Protein AF-A0A9E2AA80-F1 (afdb_monomer)

Solvent-accessible surface area (backbone atoms only — not comparable to full-atom values): 14484 Å² total; per-residue (Å²): 84,79,58,99,85,46,75,46,87,74,77,63,54,55,61,22,53,49,11,59,67,45,51,31,55,68,40,47,50,49,51,52,52,52,47,53,51,42,46,75,70,70,48,53,72,65,58,50,44,48,52,45,51,70,43,44,31,42,58,87,75,29,68,31,44,63,21,72,47,72,88,53,71,31,37,39,34,34,24,53,48,59,48,45,71,47,43,44,52,48,43,61,32,56,71,68,53,88,66,83,50,53,34,35,32,38,43,50,41,55,44,78,54,54,69,67,52,43,36,46,38,24,53,60,45,53,87,66,46,67,33,40,34,19,17,28,42,94,66,31,68,87,50,57,84,46,50,60,10,51,47,30,48,52,32,25,46,76,68,68,46,57,72,92,35,51,45,76,35,37,50,55,67,60,37,51,49,52,53,61,73,67,59,48,71,37,17,40,36,40,35,42,38,79,57,37,70,61,53,49,51,54,62,78,52,58,59,77,86,53,81,79,75,74,78,79,89,70,86,71,84,76,78,87,72,83,80,80,80,79,83,78,75,56,97,59,55,45,82,48,75,56,101,90,46,77,46,80,46,66,74,78,92,128

Mean predicted aligned error: 10.54 Å

Secondary structure (DSSP, 8-state):
-EETTEE-----GGGSGGGTTTT-HHHHHHHHHHHHHHHHTT--HHHHHHHHHH----TTTSTTSSEEE-SSSSEEEEE---SHHHHHHHHHHHTTS--SS-EEEEE---TTS-HHHHHHHHHHHHTT-SEEEE---SS-TT--SSHHHHHHHHHHHHTT--GGGEEE--SHHHHHHHHHHH--TT-EEEEE-SSHHHHHHHHHHTTTTS--PPP---------PPS----PPPTTEEEEEETTEEEEEE----

Radius of gyration: 23.85 Å; Cα contacts (8 Å, |Δi|>4): 395; chains: 1; bounding box: 79×57×61 Å

Nearest PDB structures (foldseek):
  7waf-assembly1_B  TM=9.437E-01  e=7.485E-17  Trichodesmium erythraeum IMS101
  7lgn-assembly1_B  TM=6.976E-01  e=5.297E-18  Tatumella morbirosei
  7lgj-assembly1_A  TM=8.960E-01  e=7.321E-14  Synechocystis sp. PCC 6714
  7lg5-assembly1_A  TM=8.814E-01  e=7.321E-14  Synechocystis sp. PCC 6714
  7txv-assembly1_A  TM=7.694E-01  e=5.414E-13  Synechocystis sp. PCC 6714

pLDDT: mean 89.36, std 16.91, range [36.47, 98.94]

Sequence (254 aa):
IYDKETHTPLLWTHLIPATVEGRAMHNVQNAMFAAALAYNMNIGLEDIRQGLRTFDSTFFQAPGRMNIYDEHPFRVILDYAHNPAAVSAMCGLVDRFEIDGQRIVVLSAPGDRRDEDIREIAALAAGHFDYFICRCDDNRRGRGHDEVAVLLKNTLLENGISANSIEVIPDEQEATTRALEMAQVGDLILILGDNTTRAWKQIIYFNSGSRIDPPGNKTASVADLPGNLDFEIADDLEIISDERGVRIAREEGD

Structure (mmCIF, N/CA/C/O backbone):
data_AF-A0A9E2AA80-F1
#
_entry.id   AF-A0A9E2AA80-F1
#
loop_
_atom_site.group_PDB
_atom_site.id
_atom_site.type_symbol
_atom_site.label_atom_id
_atom_site.label_alt_id
_atom_site.label_comp_id
_atom_site.label_asym_id
_atom_site.label_entity_id
_atom_site.label_seq_id
_atom_site.pdbx_PDB_ins_code
_atom_site.Cartn_x
_atom_site.Cartn_y
_atom_site.Cartn_z
_atom_site.occupancy
_atom_site.B_iso_or_equiv
_atom_site.auth_seq_id
_atom_site.auth_comp_id
_atom_site.auth_asym_id
_atom_site.auth_atom_id
_atom_site.pdbx_PDB_model_num
ATOM 1 N N . ILE A 1 1 ? 13.020 -5.377 -24.454 1.00 88.44 1 ILE A N 1
ATOM 2 C CA . ILE A 1 1 ? 13.318 -4.135 -25.202 1.00 88.44 1 ILE A CA 1
ATOM 3 C C . ILE A 1 1 ? 12.967 -4.377 -26.651 1.00 88.44 1 ILE A C 1
ATOM 5 O O . ILE A 1 1 ? 13.399 -5.385 -27.200 1.00 88.44 1 ILE A O 1
ATOM 9 N N . TYR A 1 2 ? 12.126 -3.516 -27.212 1.00 88.25 2 TYR A N 1
ATOM 10 C CA . TYR A 1 2 ? 11.766 -3.552 -28.622 1.00 88.25 2 TYR A CA 1
ATOM 11 C C . TYR A 1 2 ? 12.504 -2.416 -29.326 1.00 88.25 2 TYR A C 1
ATOM 13 O O . TYR A 1 2 ? 12.255 -1.253 -29.018 1.00 88.25 2 TYR A O 1
ATOM 21 N N . ASP A 1 3 ? 13.420 -2.757 -30.227 1.00 86.56 3 ASP A N 1
ATOM 22 C CA . ASP A 1 3 ? 14.128 -1.801 -31.078 1.00 86.56 3 ASP A CA 1
ATOM 23 C C . ASP A 1 3 ? 13.918 -2.191 -32.540 1.00 86.56 3 ASP A C 1
ATOM 25 O O . ASP A 1 3 ? 14.567 -3.100 -33.069 1.00 86.56 3 ASP A O 1
ATOM 29 N N . LYS A 1 4 ? 12.951 -1.506 -33.162 1.00 87.00 4 LYS A N 1
ATOM 30 C CA . LYS A 1 4 ? 12.473 -1.695 -34.540 1.00 87.00 4 LYS A CA 1
ATOM 31 C C . LYS A 1 4 ? 11.977 -3.105 -34.838 1.00 87.00 4 LYS A C 1
ATOM 33 O O . LYS A 1 4 ? 10.777 -3.308 -34.890 1.00 87.00 4 LYS A O 1
ATOM 38 N N . GLU A 1 5 ? 12.877 -4.053 -35.050 1.00 88.56 5 GLU A N 1
ATOM 39 C CA . GLU A 1 5 ? 12.576 -5.455 -35.376 1.00 88.56 5 GLU A CA 1
ATOM 40 C C . GLU A 1 5 ? 13.173 -6.422 -34.349 1.00 88.56 5 GLU A C 1
ATOM 42 O O . GLU A 1 5 ? 12.846 -7.608 -34.331 1.00 88.56 5 GLU A O 1
ATOM 47 N N . THR A 1 6 ? 14.031 -5.923 -33.457 1.00 88.75 6 THR A N 1
ATOM 48 C CA . THR A 1 6 ? 14.671 -6.744 -32.437 1.00 88.75 6 THR A CA 1
ATOM 49 C C . THR A 1 6 ? 13.832 -6.722 -31.172 1.00 88.75 6 THR A C 1
ATOM 51 O O . THR A 1 6 ? 13.618 -5.670 -30.566 1.00 88.75 6 THR A O 1
ATOM 54 N N . HIS A 1 7 ? 13.389 -7.901 -30.741 1.00 91.62 7 HIS A N 1
ATOM 55 C CA . HIS A 1 7 ? 12.822 -8.093 -29.416 1.00 91.62 7 HIS A CA 1
ATOM 56 C C . HIS A 1 7 ? 13.848 -8.784 -28.522 1.00 91.62 7 HIS A C 1
ATOM 58 O O . HIS A 1 7 ? 14.098 -9.979 -28.653 1.00 91.62 7 HIS A O 1
ATOM 64 N N . THR A 1 8 ? 14.426 -8.024 -27.596 1.00 91.94 8 THR A N 1
ATOM 65 C CA . THR A 1 8 ? 15.401 -8.537 -26.632 1.00 91.94 8 THR A CA 1
ATOM 66 C C . THR A 1 8 ? 14.734 -8.716 -25.273 1.00 91.94 8 THR A C 1
ATOM 68 O O . THR A 1 8 ? 14.423 -7.709 -24.619 1.00 91.94 8 THR A O 1
ATOM 71 N N . PRO A 1 9 ? 14.516 -9.956 -24.803 1.00 93.38 9 PRO A N 1
ATOM 72 C CA . PRO A 1 9 ? 14.103 -10.207 -23.431 1.00 93.38 9 PRO A CA 1
ATOM 73 C C . PRO A 1 9 ? 15.142 -9.640 -22.462 1.00 93.38 9 PRO A C 1
ATOM 75 O O . PRO A 1 9 ? 16.347 -9.885 -22.592 1.00 93.38 9 PRO A O 1
ATOM 78 N N . LEU A 1 10 ? 14.675 -8.845 -21.501 1.00 94.50 10 LEU A N 1
ATOM 79 C CA . LEU A 1 10 ? 15.558 -8.239 -20.512 1.00 94.50 10 LEU A CA 1
ATOM 80 C C . LEU A 1 10 ? 15.688 -9.154 -19.297 1.00 94.50 10 LEU A C 1
ATOM 82 O O . LEU A 1 10 ? 16.769 -9.677 -19.044 1.00 94.50 10 LEU A O 1
ATOM 86 N N . LEU A 1 11 ? 14.579 -9.377 -18.593 1.00 95.19 11 LEU A N 1
ATOM 87 C CA . LEU A 1 11 ? 14.502 -10.193 -17.389 1.00 95.19 11 LEU A CA 1
ATOM 88 C C . LEU A 1 11 ? 13.040 -10.595 -17.134 1.00 95.19 11 LEU A C 1
ATOM 90 O O . LEU A 1 11 ? 12.126 -9.881 -17.550 1.00 95.19 11 LEU A O 1
ATOM 94 N N . TRP A 1 12 ? 12.815 -11.717 -16.451 1.00 96.69 12 TRP A N 1
ATOM 95 C CA . TRP A 1 12 ? 11.494 -12.062 -15.924 1.00 96.69 12 TRP A CA 1
ATOM 96 C C . TRP A 1 12 ? 11.134 -11.153 -14.747 1.00 96.69 12 TRP A C 1
ATOM 98 O O . TRP A 1 12 ? 11.992 -10.857 -13.920 1.00 96.69 12 TRP A O 1
ATOM 108 N N . THR A 1 13 ? 9.871 -10.741 -14.634 1.00 96.06 13 THR A N 1
ATOM 109 C CA . THR A 1 13 ? 9.432 -9.824 -13.567 1.00 96.06 13 THR A CA 1
ATOM 110 C C . THR A 1 13 ? 9.707 -10.382 -12.177 1.00 96.06 13 THR A C 1
ATOM 112 O O . THR A 1 13 ? 10.240 -9.663 -11.348 1.00 96.06 13 THR A O 1
ATOM 115 N N . HIS A 1 14 ? 9.484 -11.677 -11.946 1.00 95.56 14 HIS A N 1
ATOM 116 C CA . HIS A 1 14 ? 9.756 -12.315 -10.654 1.00 95.56 14 HIS A CA 1
ATOM 117 C C . HIS A 1 14 ? 11.239 -12.325 -10.236 1.00 95.56 14 HIS A C 1
ATOM 119 O O . HIS A 1 14 ? 11.534 -12.633 -9.089 1.00 95.56 14 HIS A O 1
ATOM 125 N N . LEU A 1 15 ? 12.170 -11.993 -11.138 1.00 96.56 15 LEU A N 1
ATOM 126 C CA . LEU A 1 15 ? 13.596 -11.835 -10.826 1.00 96.56 15 LEU A CA 1
ATOM 127 C C . LEU A 1 15 ? 13.976 -10.381 -10.496 1.00 96.56 15 LEU A C 1
ATOM 129 O O . LEU A 1 15 ? 15.154 -10.100 -10.290 1.00 96.56 15 LEU A O 1
ATOM 133 N N . ILE A 1 16 ? 13.010 -9.458 -10.493 1.00 97.19 16 ILE A N 1
ATOM 134 C CA . ILE A 1 16 ? 13.175 -8.067 -10.062 1.00 97.19 16 ILE A CA 1
ATOM 135 C C . ILE A 1 16 ? 12.641 -7.982 -8.625 1.00 97.19 16 ILE A C 1
ATOM 137 O O . ILE A 1 16 ? 11.413 -8.011 -8.462 1.00 97.19 16 ILE A O 1
ATOM 141 N N . PRO A 1 17 ? 13.504 -7.870 -7.593 1.00 96.12 17 PRO A N 1
ATOM 142 C CA . PRO A 1 17 ? 13.080 -7.898 -6.189 1.00 96.12 17 PRO A CA 1
ATOM 143 C C . PRO A 1 17 ? 11.987 -6.872 -5.874 1.00 96.12 17 PRO A C 1
ATOM 145 O O . PRO A 1 17 ? 10.931 -7.226 -5.349 1.00 96.12 17 PRO A O 1
ATOM 148 N N . ALA A 1 18 ? 12.153 -5.636 -6.358 1.00 95.69 18 ALA A N 1
ATOM 149 C CA . ALA A 1 18 ? 11.181 -4.556 -6.191 1.00 95.69 18 ALA A CA 1
ATOM 150 C C . ALA A 1 18 ? 9.790 -4.823 -6.806 1.00 95.69 18 ALA A C 1
ATOM 152 O O . ALA A 1 18 ? 8.885 -4.014 -6.638 1.00 95.69 18 ALA A O 1
ATOM 153 N N . THR A 1 19 ? 9.572 -5.918 -7.540 1.00 96.25 19 THR A N 1
ATOM 154 C CA . THR A 1 19 ? 8.240 -6.268 -8.071 1.00 96.25 19 THR A CA 1
ATOM 155 C C . THR A 1 19 ? 7.489 -7.292 -7.227 1.00 96.25 19 THR A C 1
ATOM 157 O O . THR A 1 19 ? 6.351 -7.609 -7.569 1.00 96.25 19 THR A O 1
ATOM 160 N N . VAL A 1 20 ? 8.093 -7.814 -6.152 1.00 95.00 20 VAL A N 1
ATOM 161 C CA . VAL A 1 20 ? 7.499 -8.837 -5.275 1.00 95.00 20 VAL A CA 1
ATOM 162 C C . VAL A 1 20 ? 7.012 -10.038 -6.086 1.00 95.00 20 VAL A C 1
ATOM 164 O O . VAL A 1 20 ? 5.814 -10.246 -6.261 1.00 95.00 20 VAL A O 1
ATOM 167 N N . GLU A 1 21 ? 7.944 -10.785 -6.681 1.00 93.81 21 GLU A N 1
ATOM 168 C CA . GLU A 1 21 ? 7.629 -11.932 -7.554 1.00 93.81 21 GLU A CA 1
ATOM 169 C C . GLU A 1 21 ? 6.753 -11.559 -8.773 1.00 93.81 21 GLU A C 1
ATOM 171 O O . GLU A 1 21 ? 6.053 -12.392 -9.346 1.00 93.81 21 GLU A O 1
ATOM 176 N N . GLY A 1 22 ? 6.771 -10.289 -9.192 1.00 94.69 22 GLY A N 1
ATOM 177 C CA . GLY A 1 22 ? 5.910 -9.766 -10.254 1.00 94.69 22 GLY A CA 1
ATOM 178 C C . GLY A 1 22 ? 4.481 -9.415 -9.817 1.00 94.69 22 GLY A C 1
ATOM 179 O O . GLY A 1 22 ? 3.661 -9.068 -10.671 1.00 94.69 22 GLY A O 1
ATOM 180 N N . ARG A 1 23 ? 4.155 -9.473 -8.518 1.00 95.00 23 ARG A N 1
ATOM 181 C CA . ARG A 1 23 ? 2.836 -9.088 -7.991 1.00 95.00 23 ARG A CA 1
ATOM 182 C C . ARG A 1 23 ? 2.620 -7.572 -8.066 1.00 95.00 23 ARG A C 1
ATOM 184 O O . ARG A 1 23 ? 1.538 -7.136 -8.455 1.00 95.00 23 ARG A O 1
ATOM 191 N N . ALA A 1 24 ? 3.644 -6.768 -7.783 1.00 95.44 24 ALA A N 1
ATOM 192 C CA . ALA A 1 24 ? 3.578 -5.307 -7.804 1.00 95.44 24 ALA A CA 1
ATOM 193 C C . ALA A 1 24 ? 3.657 -4.748 -9.235 1.00 95.44 24 ALA A C 1
ATOM 195 O O . ALA A 1 24 ? 4.711 -4.327 -9.716 1.00 95.44 24 ALA A O 1
ATOM 196 N N . MET A 1 25 ? 2.518 -4.721 -9.934 1.00 95.25 25 MET A N 1
ATOM 197 C CA . MET A 1 25 ? 2.446 -4.276 -11.335 1.00 95.25 25 MET A CA 1
ATOM 198 C C . MET A 1 25 ? 2.908 -2.835 -11.555 1.00 95.25 25 MET A C 1
ATOM 200 O O . MET A 1 25 ? 3.490 -2.540 -12.597 1.00 95.25 25 MET A O 1
ATOM 204 N N . HIS A 1 26 ? 2.689 -1.944 -10.588 1.00 94.19 26 HIS A N 1
ATOM 205 C CA . HIS A 1 26 ? 3.197 -0.575 -10.663 1.00 94.19 26 HIS A CA 1
ATOM 206 C C . HIS A 1 26 ? 4.736 -0.557 -10.682 1.00 94.19 26 HIS A C 1
ATOM 208 O O . HIS A 1 26 ? 5.331 0.186 -11.457 1.00 94.19 26 HIS A O 1
ATOM 214 N N . ASN A 1 27 ? 5.398 -1.449 -9.937 1.00 95.81 27 ASN A N 1
ATOM 215 C CA . ASN A 1 27 ? 6.852 -1.585 -9.989 1.00 95.81 27 ASN A CA 1
ATOM 216 C C . ASN A 1 27 ? 7.344 -2.332 -11.229 1.00 95.81 27 ASN A C 1
ATOM 218 O O . ASN A 1 27 ? 8.424 -2.018 -11.722 1.00 95.81 27 ASN A O 1
ATOM 222 N N . VAL A 1 28 ? 6.546 -3.236 -11.808 1.00 96.44 28 VAL A N 1
ATOM 223 C CA . VAL A 1 28 ? 6.831 -3.780 -13.149 1.00 96.44 28 VAL A CA 1
ATOM 224 C C . VAL A 1 28 ? 6.856 -2.649 -14.180 1.00 96.44 28 VAL A C 1
ATOM 226 O O . VAL A 1 28 ? 7.796 -2.558 -14.967 1.00 96.44 28 VAL A O 1
ATOM 229 N N . GLN A 1 29 ? 5.870 -1.749 -14.149 1.00 95.94 29 GLN A N 1
ATOM 230 C CA . GLN A 1 29 ? 5.836 -0.579 -15.028 1.00 95.94 29 GLN A CA 1
ATOM 231 C C . GLN A 1 29 ? 7.030 0.350 -14.768 1.00 95.94 29 GLN A C 1
ATOM 233 O O . GLN A 1 29 ? 7.720 0.716 -15.718 1.00 95.94 29 GLN A O 1
ATOM 238 N N . ASN A 1 30 ? 7.343 0.664 -13.506 1.00 95.69 30 ASN A N 1
ATOM 239 C CA . ASN A 1 30 ? 8.511 1.480 -13.148 1.00 95.69 30 ASN A CA 1
ATOM 240 C C . ASN A 1 30 ? 9.823 0.866 -13.660 1.00 95.69 30 ASN A C 1
ATOM 242 O O . ASN A 1 30 ? 10.644 1.570 -14.244 1.00 95.69 30 ASN A O 1
ATOM 246 N N . ALA A 1 31 ? 9.999 -0.450 -13.513 1.00 96.81 31 ALA A N 1
ATOM 247 C CA . ALA A 1 31 ? 11.154 -1.172 -14.036 1.00 96.81 31 ALA A CA 1
ATOM 248 C C . ALA A 1 31 ? 11.227 -1.108 -15.570 1.00 96.81 31 ALA A C 1
ATOM 250 O O . ALA A 1 31 ? 12.306 -0.904 -16.128 1.00 96.81 31 ALA A O 1
ATOM 251 N N . MET A 1 32 ? 10.088 -1.229 -16.264 1.00 96.38 32 MET A N 1
ATOM 252 C CA . MET A 1 32 ? 10.021 -1.067 -17.720 1.00 96.38 32 MET A CA 1
ATOM 253 C C . MET A 1 32 ? 10.415 0.350 -18.154 1.00 96.38 32 MET A C 1
ATOM 255 O O . MET A 1 32 ? 11.193 0.495 -19.100 1.00 96.38 32 MET A O 1
ATOM 259 N N . PHE A 1 33 ? 9.930 1.384 -17.459 1.00 96.88 33 PHE A N 1
ATOM 260 C CA . PHE A 1 33 ? 10.298 2.776 -17.729 1.00 96.88 33 PHE A CA 1
ATOM 261 C C . PHE A 1 33 ? 11.788 3.032 -17.478 1.00 96.88 33 PHE A C 1
ATOM 263 O O . PHE A 1 33 ? 12.464 3.585 -18.346 1.00 96.88 33 PHE A O 1
ATOM 270 N N . ALA A 1 34 ? 12.321 2.579 -16.340 1.00 97.06 34 ALA A N 1
ATOM 271 C CA . ALA A 1 34 ? 13.736 2.718 -16.001 1.00 97.06 34 ALA A CA 1
ATOM 272 C C . ALA A 1 34 ? 14.638 2.013 -17.025 1.00 97.06 34 ALA A C 1
ATOM 274 O O . ALA A 1 34 ? 15.614 2.596 -17.497 1.00 97.06 34 ALA A O 1
ATOM 275 N N . ALA A 1 35 ? 14.278 0.793 -17.435 1.00 97.56 35 ALA A N 1
ATOM 276 C CA . ALA A 1 35 ? 15.010 0.048 -18.452 1.00 97.56 35 ALA A CA 1
ATOM 277 C C . ALA A 1 35 ? 14.990 0.746 -19.819 1.00 97.56 35 ALA A C 1
ATOM 279 O O . ALA A 1 35 ? 16.020 0.814 -20.486 1.00 97.56 35 ALA A O 1
ATOM 280 N N . ALA A 1 36 ? 13.837 1.278 -20.239 1.00 96.00 36 ALA A N 1
ATOM 281 C CA . ALA A 1 36 ? 13.712 1.996 -21.505 1.00 96.00 36 ALA A CA 1
ATOM 282 C C . ALA A 1 36 ? 14.536 3.295 -21.517 1.00 96.00 36 ALA A C 1
ATOM 284 O O . ALA A 1 36 ? 15.185 3.599 -22.522 1.00 96.00 36 ALA A O 1
ATOM 285 N N . LEU A 1 37 ? 14.539 4.032 -20.401 1.00 97.56 37 LEU A N 1
ATOM 286 C CA . LEU A 1 37 ? 15.336 5.245 -20.234 1.00 97.56 37 LEU A CA 1
ATOM 287 C C . LEU A 1 37 ? 16.836 4.929 -20.261 1.00 97.56 37 LEU A C 1
ATOM 289 O O . LEU A 1 37 ? 17.563 5.510 -21.062 1.00 97.56 37 LEU A O 1
ATOM 293 N N . ALA A 1 38 ? 17.288 3.969 -19.448 1.00 97.81 38 ALA A N 1
ATOM 294 C CA . ALA A 1 38 ? 18.690 3.558 -19.394 1.00 97.81 38 ALA A CA 1
ATOM 295 C C . ALA A 1 38 ? 19.191 3.059 -20.759 1.00 97.81 38 ALA A C 1
ATOM 297 O O . ALA A 1 38 ? 20.281 3.423 -21.197 1.00 97.81 38 ALA A O 1
ATOM 298 N N . TYR A 1 39 ? 18.364 2.295 -21.475 1.00 96.44 39 TYR A N 1
ATOM 299 C CA . TYR A 1 39 ? 18.680 1.848 -22.827 1.00 96.44 39 TYR A CA 1
ATOM 300 C C . TYR A 1 39 ? 18.843 3.022 -23.807 1.00 96.44 39 TYR A C 1
ATOM 302 O O . TYR A 1 39 ? 19.817 3.057 -24.554 1.00 96.44 39 TYR A O 1
ATOM 310 N N . ASN A 1 40 ? 17.957 4.028 -23.761 1.00 95.88 40 ASN A N 1
ATOM 311 C CA . ASN A 1 40 ? 18.100 5.253 -24.567 1.00 95.88 40 ASN A CA 1
ATOM 312 C C . ASN A 1 40 ? 19.345 6.075 -24.199 1.00 95.88 40 ASN A C 1
ATOM 314 O O . ASN A 1 40 ? 19.884 6.796 -25.033 1.00 95.88 40 ASN A O 1
ATOM 318 N N . MET A 1 41 ? 19.821 5.950 -22.961 1.00 97.69 41 MET A N 1
ATOM 319 C CA . MET A 1 41 ? 21.067 6.557 -22.492 1.00 97.69 41 MET A CA 1
ATOM 320 C C . MET A 1 41 ? 22.316 5.738 -22.868 1.00 97.69 41 MET A C 1
ATOM 322 O O . MET A 1 41 ? 23.409 6.055 -22.407 1.00 97.69 41 MET A O 1
ATOM 326 N N . ASN A 1 42 ? 22.177 4.721 -23.727 1.00 97.00 42 ASN A N 1
ATOM 327 C CA . ASN A 1 42 ? 23.241 3.813 -24.165 1.00 97.00 42 ASN A CA 1
ATOM 328 C C . ASN A 1 42 ? 23.882 2.996 -23.027 1.00 97.00 42 ASN A C 1
ATOM 330 O O . ASN A 1 42 ? 25.041 2.595 -23.132 1.00 97.00 42 ASN A O 1
ATOM 334 N N . ILE A 1 43 ? 23.141 2.726 -21.948 1.00 98.12 43 ILE A N 1
ATOM 335 C CA . ILE A 1 43 ? 23.587 1.797 -20.903 1.00 98.12 43 ILE A CA 1
ATOM 336 C C . ILE A 1 43 ? 23.502 0.359 -21.432 1.00 98.12 43 ILE A C 1
ATOM 338 O O . ILE A 1 43 ? 22.523 -0.026 -22.080 1.00 98.12 43 ILE A O 1
ATOM 342 N N . GLY A 1 44 ? 24.535 -0.444 -21.160 1.00 96.88 44 GLY A N 1
ATOM 343 C CA . GLY A 1 44 ? 24.617 -1.830 -21.608 1.00 96.88 44 GLY A CA 1
ATOM 344 C C . GLY A 1 44 ? 23.487 -2.691 -21.040 1.00 96.88 44 GLY A C 1
ATOM 345 O O . GLY A 1 44 ? 23.082 -2.537 -19.891 1.00 96.88 44 GLY A O 1
ATOM 346 N N . LEU A 1 45 ? 22.983 -3.645 -21.832 1.00 96.12 45 LEU A N 1
ATOM 347 C CA . LEU A 1 45 ? 21.874 -4.511 -21.406 1.00 96.12 45 LEU A CA 1
ATOM 348 C C . LEU A 1 45 ? 22.175 -5.277 -20.115 1.00 96.12 45 LEU A C 1
ATOM 350 O O . LEU A 1 45 ? 21.259 -5.495 -19.326 1.00 96.12 45 LEU A O 1
ATOM 354 N N . GLU A 1 46 ? 23.426 -5.690 -19.902 1.00 97.25 46 GLU A N 1
ATOM 355 C CA . GLU A 1 46 ? 23.793 -6.411 -18.683 1.00 97.25 46 GLU A CA 1
ATOM 356 C C . GLU A 1 46 ? 23.815 -5.499 -17.457 1.00 97.25 46 GLU A C 1
ATOM 358 O O . GLU A 1 46 ? 23.320 -5.904 -16.411 1.00 97.25 46 GLU A O 1
ATOM 363 N N . ASP A 1 47 ? 24.249 -4.245 -17.598 1.00 98.19 47 ASP A N 1
ATOM 364 C CA . ASP A 1 47 ? 24.183 -3.259 -16.515 1.00 98.19 47 ASP A CA 1
ATOM 365 C C . ASP A 1 47 ? 22.728 -2.939 -16.151 1.00 98.19 47 ASP A C 1
ATOM 367 O O . ASP A 1 47 ? 22.383 -2.855 -14.973 1.00 98.19 47 ASP A O 1
ATOM 371 N N . ILE A 1 48 ? 21.838 -2.840 -17.150 1.00 98.25 48 ILE A N 1
ATOM 372 C CA . ILE A 1 48 ? 20.396 -2.670 -16.915 1.00 98.25 48 ILE A CA 1
ATOM 373 C C . ILE A 1 48 ? 19.833 -3.886 -16.169 1.00 98.25 48 ILE A C 1
ATOM 375 O O . ILE A 1 48 ? 19.109 -3.723 -15.186 1.00 98.25 48 ILE A O 1
ATOM 379 N N . ARG A 1 49 ? 20.157 -5.113 -16.605 1.00 97.94 49 ARG A N 1
ATOM 380 C CA . ARG A 1 49 ? 19.728 -6.336 -15.902 1.00 97.94 49 ARG A CA 1
ATOM 381 C C . ARG A 1 49 ? 20.240 -6.361 -14.473 1.00 97.94 49 ARG A C 1
ATOM 383 O O . ARG A 1 49 ? 19.476 -6.707 -13.578 1.00 97.94 49 ARG A O 1
ATOM 390 N N . GLN A 1 50 ? 21.505 -6.009 -14.269 1.00 97.69 50 GLN A N 1
ATOM 391 C CA . GLN A 1 50 ? 22.116 -6.001 -12.953 1.00 97.69 50 GLN A CA 1
ATOM 392 C C . GLN A 1 50 ? 21.423 -4.990 -12.043 1.00 97.69 50 GLN A C 1
ATOM 394 O O . GLN A 1 50 ? 20.983 -5.376 -10.966 1.00 97.69 50 GLN A O 1
ATOM 399 N N . GLY A 1 51 ? 21.217 -3.753 -12.507 1.00 97.12 51 GLY A N 1
ATOM 400 C CA . GLY A 1 51 ? 20.488 -2.733 -11.752 1.00 97.12 51 GLY A CA 1
ATOM 401 C C . GLY A 1 51 ? 19.085 -3.189 -11.343 1.00 97.12 51 GLY A C 1
ATOM 402 O O . GLY A 1 51 ? 18.698 -3.021 -10.190 1.00 97.12 51 GLY A O 1
ATOM 403 N N . LEU A 1 52 ? 18.350 -3.844 -12.249 1.00 97.56 52 LEU A N 1
ATOM 404 C CA . LEU A 1 52 ? 17.027 -4.402 -11.947 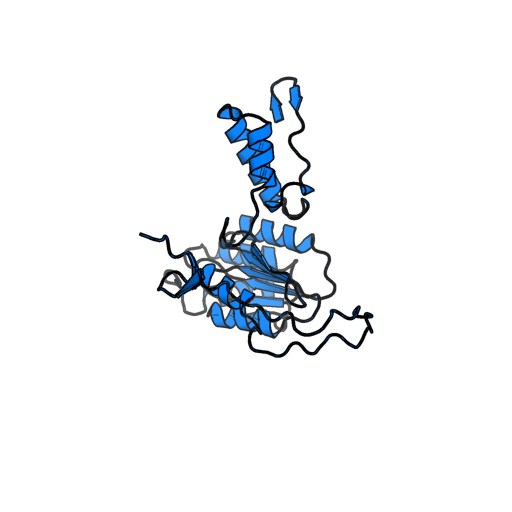1.00 97.56 52 LEU A CA 1
ATOM 405 C C . LEU A 1 52 ? 17.065 -5.578 -10.958 1.00 97.56 52 LEU A C 1
ATOM 407 O O . LEU A 1 52 ? 16.141 -5.724 -10.166 1.00 97.56 52 LEU A O 1
ATOM 411 N N . ARG A 1 53 ? 18.103 -6.422 -10.995 1.00 96.75 53 ARG A N 1
ATOM 412 C CA . ARG A 1 53 ? 18.254 -7.564 -10.073 1.00 96.75 53 ARG A CA 1
ATOM 413 C C . ARG A 1 53 ? 18.689 -7.146 -8.673 1.00 96.75 53 ARG A C 1
ATOM 415 O O . ARG A 1 53 ? 18.417 -7.875 -7.728 1.00 96.75 53 ARG A O 1
ATOM 422 N N . THR A 1 54 ? 19.399 -6.028 -8.542 1.00 95.31 54 THR A N 1
ATOM 423 C CA . THR A 1 54 ? 19.943 -5.568 -7.253 1.00 95.31 54 THR A CA 1
ATOM 424 C C . THR A 1 54 ? 19.098 -4.497 -6.580 1.00 95.31 54 THR A C 1
ATOM 426 O O . THR A 1 54 ? 19.280 -4.249 -5.389 1.00 95.31 54 THR A O 1
ATOM 429 N N . PHE A 1 55 ? 18.211 -3.837 -7.328 1.00 95.31 55 PHE A N 1
ATOM 430 C CA . PHE A 1 55 ? 17.288 -2.870 -6.756 1.00 95.31 55 PHE A CA 1
ATOM 431 C C . PHE A 1 55 ? 16.154 -3.589 -6.027 1.00 95.31 55 PHE A C 1
ATOM 433 O O . PHE A 1 55 ? 15.369 -4.331 -6.625 1.00 95.31 55 PHE A O 1
ATOM 440 N N . ASP A 1 56 ? 16.072 -3.330 -4.730 1.00 92.06 56 ASP A N 1
ATOM 441 C CA . ASP A 1 56 ? 15.065 -3.896 -3.849 1.00 92.06 56 ASP A CA 1
ATOM 442 C C . ASP A 1 56 ? 14.358 -2.780 -3.079 1.00 92.06 56 ASP A C 1
ATOM 444 O O . ASP A 1 56 ? 14.970 -1.785 -2.688 1.00 92.06 56 ASP A O 1
ATOM 448 N N . SER A 1 57 ? 13.070 -2.967 -2.810 1.00 91.94 57 SER A N 1
ATOM 449 C CA . SER A 1 57 ? 12.228 -2.049 -2.039 1.00 91.94 57 SER A CA 1
ATOM 450 C C . SER A 1 57 ? 12.485 -2.170 -0.532 1.00 91.94 57 SER A C 1
ATOM 452 O O . SER A 1 57 ? 11.567 -2.091 0.283 1.00 91.94 57 SER A O 1
ATOM 454 N N . THR A 1 58 ? 13.747 -2.342 -0.131 1.00 93.19 58 THR A N 1
ATOM 455 C CA . THR A 1 58 ? 14.150 -2.251 1.277 1.00 93.19 58 THR A CA 1
ATOM 456 C C . THR A 1 58 ? 13.947 -0.829 1.786 1.00 93.19 58 THR A C 1
ATOM 458 O O . THR A 1 58 ? 14.057 0.140 1.028 1.00 93.19 58 THR A O 1
ATOM 461 N N . PHE A 1 59 ? 13.746 -0.681 3.096 1.00 93.50 59 PHE A N 1
ATOM 462 C CA . PHE A 1 59 ? 13.647 0.648 3.697 1.00 93.50 59 PHE A CA 1
ATOM 463 C C . PHE A 1 59 ? 14.917 1.489 3.478 1.00 93.50 59 PHE A C 1
ATOM 465 O O . PHE A 1 59 ? 14.832 2.705 3.379 1.00 93.50 59 PHE A O 1
ATOM 472 N N . PHE A 1 60 ? 16.093 0.863 3.356 1.00 92.00 60 PHE A N 1
ATOM 473 C CA . PHE A 1 60 ? 17.349 1.575 3.102 1.00 92.00 60 PHE A CA 1
ATOM 474 C C . PHE A 1 60 ? 17.442 2.132 1.673 1.00 92.00 60 PHE A C 1
ATOM 476 O O . PHE A 1 60 ? 17.906 3.253 1.484 1.00 92.00 60 PHE A O 1
ATOM 483 N N . GLN A 1 61 ? 17.002 1.367 0.669 1.00 93.19 61 GLN A N 1
ATOM 484 C CA . GLN A 1 61 ? 17.072 1.792 -0.734 1.00 93.19 61 GLN A CA 1
ATOM 485 C C . GLN A 1 61 ? 15.911 2.713 -1.131 1.00 93.19 61 GLN A C 1
ATOM 487 O O . GLN A 1 61 ? 16.113 3.661 -1.889 1.00 93.19 61 GLN A O 1
ATOM 492 N N . ALA A 1 62 ? 14.700 2.446 -0.632 1.00 94.94 62 ALA A N 1
ATOM 493 C CA . ALA A 1 62 ? 13.498 3.192 -0.991 1.00 94.94 62 ALA A CA 1
ATOM 494 C C . ALA A 1 62 ? 12.553 3.366 0.222 1.00 94.94 62 ALA A C 1
ATOM 496 O O . ALA A 1 62 ? 11.520 2.696 0.301 1.00 94.94 62 ALA A O 1
ATOM 497 N N . PRO A 1 63 ? 12.883 4.262 1.175 1.00 95.56 63 PRO A N 1
ATOM 498 C CA . PRO A 1 63 ? 12.071 4.493 2.370 1.00 95.56 63 PRO A CA 1
ATOM 499 C C . PRO A 1 63 ? 10.626 4.895 2.037 1.00 95.56 63 PRO A C 1
ATOM 501 O O . PRO A 1 63 ? 10.386 5.847 1.291 1.00 95.56 63 PRO A O 1
ATOM 504 N N . GLY A 1 64 ? 9.658 4.187 2.616 1.00 93.94 64 GLY A N 1
ATOM 505 C CA . GLY A 1 64 ? 8.224 4.373 2.394 1.00 93.94 64 GLY A CA 1
ATOM 506 C C . GLY A 1 64 ? 7.723 3.970 1.009 1.00 93.94 64 GLY A C 1
ATOM 507 O O . GLY A 1 64 ? 6.691 4.481 0.582 1.00 93.94 64 GLY A O 1
ATOM 508 N N . ARG A 1 65 ? 8.452 3.130 0.266 1.00 95.38 65 ARG A N 1
ATOM 509 C CA . ARG A 1 65 ? 8.057 2.676 -1.077 1.00 95.38 65 ARG A CA 1
ATOM 510 C C . ARG A 1 65 ? 7.932 1.163 -1.101 1.00 95.38 65 ARG A C 1
ATOM 512 O O . ARG A 1 65 ? 8.889 0.466 -1.436 1.00 95.38 65 ARG A O 1
ATOM 519 N N . MET A 1 66 ? 6.738 0.687 -0.762 1.00 93.50 66 MET A N 1
ATOM 520 C CA . MET A 1 66 ? 6.379 -0.725 -0.700 1.00 93.50 66 MET A CA 1
ATOM 521 C C . MET A 1 66 ? 7.384 -1.520 0.148 1.00 93.50 66 MET A C 1
ATOM 523 O O . MET A 1 66 ? 7.871 -2.576 -0.255 1.00 93.50 66 MET A O 1
ATOM 527 N N . ASN A 1 67 ? 7.739 -0.984 1.317 1.00 96.88 67 ASN A N 1
ATOM 528 C CA . ASN A 1 67 ? 8.628 -1.690 2.229 1.00 96.88 67 ASN A CA 1
ATOM 529 C C . ASN A 1 67 ? 7.826 -2.782 2.932 1.00 96.88 67 ASN A C 1
ATOM 531 O O . ASN A 1 67 ? 6.863 -2.483 3.637 1.00 96.88 67 ASN A O 1
ATOM 535 N N . ILE A 1 68 ? 8.217 -4.036 2.723 1.00 96.69 68 ILE A N 1
ATOM 536 C CA . ILE A 1 68 ? 7.562 -5.204 3.312 1.00 96.69 68 ILE A CA 1
ATOM 537 C C . ILE A 1 68 ? 8.367 -5.652 4.527 1.00 96.69 68 ILE A C 1
ATOM 539 O O . ILE A 1 68 ? 9.591 -5.769 4.463 1.00 96.69 68 ILE A O 1
ATOM 543 N N . TYR A 1 69 ? 7.669 -5.903 5.625 1.00 96.94 69 TYR A N 1
ATOM 544 C CA . TYR A 1 69 ? 8.206 -6.517 6.826 1.00 96.94 69 TYR A CA 1
ATOM 545 C C . TYR A 1 69 ? 7.403 -7.780 7.133 1.00 96.94 69 TYR A C 1
ATOM 547 O O . TYR A 1 69 ? 6.185 -7.710 7.295 1.00 96.94 69 TYR A O 1
ATOM 555 N N . ASP A 1 70 ? 8.085 -8.923 7.176 1.00 94.50 70 ASP A N 1
ATOM 556 C CA . ASP A 1 70 ? 7.465 -10.258 7.238 1.00 94.50 70 ASP A CA 1
ATOM 557 C C . ASP A 1 70 ? 8.056 -11.125 8.366 1.00 94.50 70 ASP A C 1
ATOM 559 O O . ASP A 1 70 ? 7.996 -12.347 8.318 1.00 94.50 70 ASP A O 1
ATOM 563 N N . GLU A 1 71 ? 8.665 -10.487 9.373 1.00 95.56 71 GLU A N 1
ATOM 564 C CA . GLU A 1 71 ? 9.262 -11.161 10.541 1.00 95.56 71 GLU A CA 1
ATOM 565 C C . GLU A 1 71 ? 8.275 -11.292 11.719 1.00 95.56 71 GLU A C 1
ATOM 567 O O . GLU A 1 71 ? 8.567 -11.948 12.720 1.00 95.56 71 GLU A O 1
ATOM 572 N N . HIS A 1 72 ? 7.100 -10.662 11.619 1.00 96.12 72 HIS A N 1
ATOM 573 C CA . HIS A 1 72 ? 5.997 -10.867 12.561 1.00 96.12 72 HIS A CA 1
ATOM 574 C C . HIS A 1 72 ? 5.193 -12.116 12.165 1.00 96.12 72 HIS A C 1
ATOM 576 O O . HIS A 1 72 ? 5.289 -12.586 11.033 1.00 96.12 72 HIS A O 1
ATOM 582 N N . PRO A 1 73 ? 4.312 -12.638 13.039 1.00 95.69 73 PRO A N 1
ATOM 583 C CA . PRO A 1 73 ? 3.343 -13.670 12.650 1.00 95.69 73 PRO A CA 1
ATOM 584 C C . PRO A 1 73 ? 2.322 -13.222 11.582 1.00 95.69 73 PRO A C 1
ATOM 586 O O . PRO A 1 73 ? 1.495 -14.022 11.149 1.00 95.69 73 PRO A O 1
ATOM 589 N N . PHE A 1 74 ? 2.356 -11.950 11.189 1.00 97.62 74 PHE A N 1
ATOM 590 C CA . PHE A 1 74 ? 1.572 -11.310 10.138 1.00 97.62 74 PHE A CA 1
ATOM 591 C C . PHE A 1 74 ? 2.486 -10.442 9.274 1.00 97.62 74 PHE A C 1
ATOM 593 O O . PHE A 1 74 ? 3.580 -10.060 9.690 1.00 97.62 74 PHE A O 1
ATOM 600 N N . ARG A 1 75 ? 2.016 -10.066 8.088 1.00 97.81 75 ARG A N 1
ATOM 601 C CA . ARG A 1 75 ? 2.784 -9.228 7.164 1.00 97.81 75 ARG A CA 1
ATOM 602 C C . ARG A 1 75 ? 2.427 -7.758 7.319 1.00 97.81 75 ARG A C 1
ATOM 604 O O . ARG A 1 75 ? 1.253 -7.413 7.434 1.00 97.81 75 ARG A O 1
ATOM 611 N N . VAL A 1 76 ? 3.418 -6.874 7.218 1.00 98.44 76 VAL A N 1
ATOM 612 C CA . VAL A 1 76 ? 3.207 -5.420 7.175 1.00 98.44 76 VAL A CA 1
ATOM 613 C C . VAL A 1 76 ? 3.811 -4.829 5.907 1.00 98.44 76 VAL A C 1
ATOM 615 O O . VAL A 1 76 ? 4.962 -5.095 5.570 1.00 98.44 76 VAL A O 1
ATOM 618 N N . ILE A 1 77 ? 3.044 -3.995 5.210 1.00 98.31 77 ILE A N 1
ATOM 619 C CA . ILE A 1 77 ? 3.487 -3.202 4.063 1.00 98.31 77 ILE A CA 1
ATOM 620 C C . ILE A 1 77 ? 3.407 -1.727 4.449 1.00 98.31 77 ILE A C 1
ATOM 622 O O . ILE A 1 77 ? 2.334 -1.236 4.789 1.00 98.31 77 ILE A O 1
ATOM 626 N N . LEU A 1 78 ? 4.525 -1.009 4.357 1.00 98.62 78 LEU A N 1
ATOM 627 C CA . LEU A 1 78 ? 4.590 0.442 4.520 1.00 98.62 78 LEU A CA 1
ATOM 628 C C . LEU A 1 78 ? 4.745 1.121 3.155 1.00 98.62 78 LEU A C 1
ATOM 630 O O . LEU A 1 78 ? 5.698 0.837 2.422 1.00 98.62 78 LEU A O 1
ATOM 634 N N . ASP A 1 79 ? 3.853 2.059 2.840 1.00 98.12 79 ASP A N 1
ATOM 635 C CA . ASP A 1 79 ? 3.932 2.866 1.620 1.00 98.12 79 ASP A CA 1
ATOM 636 C C . ASP A 1 79 ? 3.501 4.329 1.845 1.00 98.12 79 ASP A C 1
ATOM 638 O O . ASP A 1 79 ? 2.745 4.637 2.762 1.00 98.12 79 ASP A O 1
ATOM 642 N N . TYR A 1 80 ? 3.990 5.239 1.001 1.00 96.69 80 TYR A N 1
ATOM 643 C CA . TYR A 1 80 ? 3.673 6.674 0.999 1.00 96.69 80 TYR A CA 1
ATOM 644 C C . TYR A 1 80 ? 2.511 7.041 0.045 1.00 96.69 80 TYR A C 1
ATOM 646 O O . TYR A 1 80 ? 2.324 8.208 -0.320 1.00 96.69 80 TYR A O 1
ATOM 654 N N . ALA A 1 81 ? 1.759 6.065 -0.466 1.00 96.38 81 ALA A N 1
ATOM 655 C CA . ALA A 1 81 ? 0.629 6.309 -1.354 1.00 96.38 81 ALA A CA 1
ATOM 656 C C . ALA A 1 81 ? -0.359 7.306 -0.726 1.00 96.38 81 ALA A C 1
ATOM 658 O O . ALA A 1 81 ? -0.898 7.090 0.353 1.00 96.38 81 ALA A O 1
ATOM 659 N N . HIS A 1 82 ? -0.587 8.416 -1.429 1.00 93.88 82 HIS A N 1
ATOM 660 C CA . HIS A 1 82 ? -1.321 9.576 -0.905 1.00 93.88 82 HIS A CA 1
ATOM 661 C C . HIS A 1 82 ? -2.238 10.225 -1.960 1.00 93.88 82 HIS A C 1
ATOM 663 O O . HIS A 1 82 ? -2.696 11.360 -1.810 1.00 93.88 82 HIS A O 1
ATOM 669 N N . ASN A 1 83 ? -2.444 9.542 -3.087 1.00 96.19 83 ASN A N 1
ATOM 670 C CA . ASN A 1 83 ? -3.338 9.956 -4.164 1.00 96.19 83 ASN A CA 1
ATOM 671 C C . ASN A 1 83 ? -4.129 8.740 -4.685 1.00 96.19 83 ASN A C 1
ATOM 673 O O . ASN A 1 83 ? -3.663 7.612 -4.493 1.00 96.19 83 ASN A O 1
ATOM 677 N N . PRO A 1 84 ? -5.278 8.948 -5.359 1.00 97.25 84 PRO A N 1
ATOM 678 C CA . PRO A 1 84 ? -6.136 7.854 -5.818 1.00 97.25 84 PRO A CA 1
ATOM 679 C C . PRO A 1 84 ? -5.408 6.782 -6.641 1.00 97.25 84 PRO A C 1
ATOM 681 O O . PRO A 1 84 ? -5.523 5.593 -6.353 1.00 97.25 84 PRO A O 1
ATOM 684 N N . ALA A 1 85 ? -4.578 7.181 -7.610 1.00 96.94 85 ALA A N 1
ATOM 685 C CA . ALA A 1 85 ? -3.848 6.238 -8.458 1.00 96.94 85 ALA A CA 1
ATOM 686 C C . ALA A 1 85 ? -2.860 5.367 -7.659 1.00 96.94 85 ALA A C 1
ATOM 688 O O . ALA A 1 85 ? -2.764 4.162 -7.894 1.00 96.94 85 ALA A O 1
ATOM 689 N N . ALA A 1 86 ? -2.148 5.957 -6.695 1.00 96.69 86 ALA A N 1
ATOM 690 C CA . ALA A 1 86 ? -1.222 5.232 -5.832 1.00 96.69 86 ALA A CA 1
ATOM 691 C C . ALA A 1 86 ? -1.962 4.266 -4.894 1.00 96.69 86 ALA A C 1
ATOM 693 O O . ALA A 1 86 ? -1.558 3.114 -4.763 1.00 96.69 86 ALA A O 1
ATOM 694 N N . VAL A 1 87 ? -3.078 4.698 -4.297 1.00 98.12 87 VAL A N 1
ATOM 695 C CA . VAL A 1 87 ? -3.898 3.839 -3.426 1.00 98.12 87 VAL A CA 1
ATOM 696 C C . VAL A 1 87 ? -4.499 2.679 -4.218 1.00 98.12 87 VAL A C 1
ATOM 698 O O . VAL A 1 87 ? -4.417 1.539 -3.771 1.00 98.12 87 VAL A O 1
ATOM 701 N N . SER A 1 88 ? -5.005 2.929 -5.429 1.00 98.00 88 SER A N 1
ATOM 702 C CA . SER A 1 88 ? -5.487 1.878 -6.334 1.00 98.00 88 SER A CA 1
ATOM 703 C C . SER A 1 88 ? -4.393 0.854 -6.662 1.00 98.00 88 SER A C 1
ATOM 705 O O . SER A 1 88 ? -4.632 -0.353 -6.608 1.00 98.00 88 SER A O 1
ATOM 707 N N . ALA A 1 89 ? -3.167 1.312 -6.936 1.00 97.69 89 ALA A N 1
ATOM 708 C CA . ALA A 1 89 ? -2.035 0.427 -7.195 1.00 97.69 89 ALA A CA 1
ATOM 709 C C . ALA A 1 89 ? -1.662 -0.440 -5.979 1.00 97.69 89 ALA A C 1
ATOM 711 O O . ALA A 1 89 ? -1.289 -1.602 -6.162 1.00 97.69 89 ALA A O 1
ATOM 712 N N . MET A 1 90 ? -1.777 0.102 -4.762 1.00 98.06 90 MET A N 1
ATOM 713 C CA . MET A 1 90 ? -1.557 -0.651 -3.524 1.00 98.06 90 MET A CA 1
ATOM 714 C C . MET A 1 90 ? -2.685 -1.645 -3.245 1.00 98.06 90 MET A C 1
ATOM 716 O O . MET A 1 90 ? -2.393 -2.781 -2.886 1.00 98.06 90 MET A O 1
ATOM 720 N N . CYS A 1 91 ? -3.945 -1.279 -3.492 1.00 98.00 91 CYS A N 1
ATOM 721 C CA . CYS A 1 91 ? -5.083 -2.200 -3.399 1.00 98.00 91 CYS A CA 1
ATOM 722 C C . CYS A 1 91 ? -4.904 -3.399 -4.344 1.00 98.00 91 CYS A C 1
ATOM 724 O O . CYS A 1 91 ? -4.964 -4.550 -3.919 1.00 98.00 91 CYS A O 1
ATOM 726 N N . GLY A 1 92 ? -4.542 -3.141 -5.605 1.00 97.12 92 GLY A N 1
ATOM 727 C CA . GLY A 1 92 ? -4.277 -4.204 -6.577 1.00 97.12 92 GLY A CA 1
ATOM 728 C C . GLY A 1 92 ? -3.060 -5.080 -6.245 1.00 97.12 92 GLY A C 1
ATOM 729 O O . GLY A 1 92 ? -2.983 -6.216 -6.714 1.00 97.12 92 GLY A O 1
ATOM 730 N N . LEU A 1 93 ? -2.103 -4.578 -5.456 1.00 96.50 93 LEU A N 1
ATOM 731 C CA . LEU A 1 93 ? -1.017 -5.388 -4.898 1.00 96.50 93 LEU A CA 1
ATOM 732 C C . LEU A 1 93 ? -1.517 -6.242 -3.724 1.00 96.50 93 LEU A C 1
ATOM 734 O O . LEU A 1 93 ? -1.237 -7.438 -3.695 1.00 96.50 93 LEU A O 1
ATOM 738 N N . VAL A 1 94 ? -2.260 -5.644 -2.789 1.00 97.25 94 VAL A N 1
ATOM 739 C CA . VAL A 1 94 ? -2.845 -6.328 -1.626 1.00 97.25 94 VAL A CA 1
ATOM 740 C C . VAL A 1 94 ? -3.687 -7.531 -2.058 1.00 97.25 94 VAL A C 1
ATOM 742 O O . VAL A 1 94 ? -3.521 -8.619 -1.510 1.00 97.25 94 VAL A O 1
ATOM 745 N N . ASP A 1 95 ? -4.493 -7.387 -3.111 1.00 96.88 95 ASP A N 1
ATOM 746 C CA . ASP A 1 95 ? -5.319 -8.475 -3.653 1.00 96.88 95 ASP A CA 1
ATOM 747 C C . ASP A 1 95 ? -4.518 -9.685 -4.154 1.00 96.88 95 ASP A C 1
ATOM 749 O O . ASP A 1 95 ? -5.046 -10.794 -4.221 1.00 96.88 95 ASP A O 1
ATOM 753 N N . ARG A 1 96 ? -3.248 -9.485 -4.528 1.00 96.00 96 ARG A N 1
ATOM 754 C CA . ARG A 1 96 ? -2.360 -10.536 -5.055 1.00 96.00 96 ARG A CA 1
ATOM 755 C C . ARG A 1 96 ? -1.617 -11.293 -3.964 1.00 96.00 96 ARG A C 1
ATOM 757 O O . ARG A 1 96 ? -0.869 -12.227 -4.273 1.00 96.00 96 ARG A O 1
ATOM 764 N N . PHE A 1 97 ? -1.770 -10.890 -2.709 1.00 94.81 97 PHE A N 1
ATOM 765 C CA . PHE A 1 97 ? -1.312 -11.682 -1.584 1.00 94.81 97 PHE A CA 1
ATOM 766 C C . PHE A 1 97 ? -2.397 -12.675 -1.179 1.00 94.81 97 PHE A C 1
ATOM 768 O O . PHE A 1 97 ? -3.533 -12.303 -0.870 1.00 94.81 97 PHE A O 1
ATOM 775 N N . GLU A 1 98 ? -2.008 -13.947 -1.178 1.00 93.44 98 GLU A N 1
ATOM 776 C CA . GLU A 1 98 ? -2.733 -15.000 -0.480 1.00 93.44 98 GLU A CA 1
ATOM 777 C C . GLU A 1 98 ? -2.437 -14.836 1.008 1.00 93.44 98 GLU A C 1
ATOM 779 O O . GLU A 1 98 ? -1.269 -14.738 1.398 1.00 93.44 98 GLU A O 1
ATOM 784 N N . ILE A 1 99 ? -3.494 -14.729 1.806 1.00 95.62 99 ILE A N 1
ATOM 785 C CA . ILE A 1 99 ? -3.411 -14.564 3.254 1.00 95.62 99 ILE A CA 1
ATOM 786 C C . ILE A 1 99 ? -4.413 -15.509 3.915 1.00 95.62 99 ILE A C 1
ATOM 788 O O . ILE A 1 99 ? -5.451 -15.815 3.324 1.00 95.62 99 ILE A O 1
ATOM 792 N N . ASP A 1 100 ? -4.105 -15.940 5.135 1.00 95.00 100 ASP A N 1
ATOM 793 C CA . ASP A 1 100 ? -4.983 -16.806 5.932 1.00 95.00 100 ASP A CA 1
ATOM 794 C C . ASP A 1 100 ? -5.894 -16.004 6.880 1.00 95.00 100 ASP A C 1
ATOM 796 O O . ASP A 1 100 ? -6.907 -16.522 7.353 1.00 95.00 100 ASP A O 1
ATOM 800 N N . GLY A 1 101 ? -5.522 -14.751 7.168 1.00 96.88 101 GLY A N 1
ATOM 801 C CA . GLY A 1 101 ? -6.209 -13.853 8.093 1.00 96.88 101 GLY A CA 1
ATOM 802 C C . GLY A 1 101 ? -6.963 -12.711 7.406 1.00 96.88 101 GLY A C 1
ATOM 803 O O . GLY A 1 101 ? -7.559 -12.876 6.342 1.00 96.88 101 GLY A O 1
ATOM 804 N N . GLN A 1 102 ? -6.948 -11.543 8.044 1.00 97.88 102 GLN A N 1
ATOM 805 C CA . GLN A 1 102 ? -7.619 -10.321 7.607 1.00 97.88 102 GLN A CA 1
ATOM 806 C C . GLN A 1 102 ? -6.668 -9.332 6.931 1.00 97.88 102 GLN A C 1
ATOM 808 O O . GLN A 1 102 ? -5.474 -9.256 7.228 1.00 97.88 102 GLN A O 1
ATOM 813 N N . ARG A 1 103 ? -7.230 -8.512 6.043 1.00 98.75 103 ARG A N 1
ATOM 814 C CA . ARG A 1 103 ? -6.570 -7.343 5.457 1.00 98.75 103 ARG A CA 1
ATOM 815 C C . ARG A 1 103 ? -6.930 -6.101 6.261 1.00 98.75 103 ARG A C 1
ATOM 817 O O . ARG A 1 103 ? -8.090 -5.698 6.310 1.00 98.75 103 ARG A O 1
ATOM 824 N N . ILE A 1 104 ? -5.930 -5.465 6.854 1.00 98.88 104 ILE A N 1
ATOM 825 C CA . ILE A 1 104 ? -6.075 -4.262 7.678 1.00 98.88 104 ILE A CA 1
ATOM 826 C C . ILE A 1 104 ? -5.405 -3.095 6.952 1.00 98.88 104 ILE A C 1
ATOM 828 O O . ILE A 1 104 ? -4.301 -3.247 6.430 1.00 98.88 104 ILE A O 1
ATOM 832 N N . VAL A 1 105 ? -6.032 -1.918 6.926 1.00 98.88 105 VAL A N 1
ATOM 833 C CA . VAL A 1 105 ? -5.417 -0.702 6.372 1.00 98.88 105 VAL A CA 1
ATOM 834 C C . VAL A 1 105 ? -5.416 0.454 7.360 1.00 98.88 105 VAL A C 1
ATOM 836 O O . VAL A 1 105 ? -6.445 0.805 7.933 1.00 98.88 105 VAL A O 1
ATOM 839 N N . VAL A 1 106 ? -4.259 1.099 7.505 1.00 98.88 106 VAL A N 1
ATOM 840 C CA . VAL A 1 106 ? -4.138 2.441 8.079 1.00 98.88 106 VAL A CA 1
ATOM 841 C C . VAL A 1 106 ? -4.203 3.438 6.922 1.00 98.88 106 VAL A C 1
ATOM 843 O O . VAL A 1 106 ? -3.230 3.625 6.189 1.00 98.88 106 VAL A O 1
ATOM 846 N N . LEU A 1 107 ? -5.383 4.024 6.721 1.00 98.75 107 LEU A N 1
ATOM 847 C CA . LEU A 1 107 ? -5.742 4.849 5.568 1.00 98.75 107 LEU A CA 1
ATOM 848 C C . LEU A 1 107 ? -5.624 6.341 5.903 1.00 98.75 107 LEU A C 1
ATOM 850 O O . LEU A 1 107 ? -6.095 6.795 6.947 1.00 98.75 107 LEU A O 1
ATOM 854 N N . SER A 1 108 ? -5.041 7.117 4.990 1.00 97.38 108 SER A N 1
ATOM 855 C CA . SER A 1 108 ? -4.920 8.574 5.104 1.00 97.38 108 SER A CA 1
ATOM 856 C C . SER A 1 108 ? -4.955 9.245 3.735 1.00 97.38 108 SER A C 1
ATOM 858 O O . SER A 1 108 ? -4.817 8.595 2.697 1.00 97.38 108 SER A O 1
ATOM 860 N N . ALA A 1 109 ? -5.097 10.567 3.747 1.00 97.31 109 ALA A N 1
ATOM 861 C CA . ALA A 1 109 ? -4.883 11.432 2.602 1.00 97.31 109 ALA A CA 1
ATOM 862 C C . ALA A 1 109 ? -4.254 12.770 3.052 1.00 97.31 109 ALA A C 1
ATOM 864 O O . ALA A 1 109 ? -4.520 13.230 4.166 1.00 97.31 109 ALA A O 1
ATOM 865 N N . PRO A 1 110 ? -3.468 13.447 2.197 1.00 96.56 110 PRO A N 1
ATOM 866 C CA . PRO A 1 110 ? -2.941 14.770 2.511 1.00 96.56 110 PRO A CA 1
ATOM 867 C C . PRO A 1 110 ? -4.053 15.808 2.656 1.00 96.56 110 PRO A C 1
ATOM 869 O O . PRO A 1 110 ? -4.968 15.871 1.836 1.00 96.56 110 PRO A O 1
ATOM 872 N N . GLY A 1 111 ? -3.957 16.663 3.677 1.00 94.69 111 GLY A N 1
ATOM 873 C CA . GLY A 1 111 ? -5.006 17.642 3.993 1.00 94.69 111 GLY A CA 1
ATOM 874 C C . GLY A 1 111 ? -5.247 18.724 2.929 1.00 94.69 111 GLY A C 1
ATOM 875 O O . GLY A 1 111 ? -6.322 19.320 2.902 1.00 94.69 111 GLY A O 1
ATOM 876 N N . ASP A 1 112 ? -4.288 18.960 2.031 1.00 94.62 112 ASP A N 1
ATOM 877 C CA . ASP A 1 112 ? -4.405 19.885 0.893 1.00 94.62 112 ASP A CA 1
ATOM 878 C C . ASP A 1 112 ? -5.046 19.251 -0.350 1.00 94.62 112 ASP A C 1
ATOM 880 O O . ASP A 1 112 ? -5.246 19.933 -1.359 1.00 94.62 112 ASP A O 1
ATOM 884 N N . ARG A 1 113 ? -5.402 17.960 -0.300 1.00 96.62 113 ARG A N 1
ATOM 885 C CA . ARG A 1 113 ? -6.215 17.334 -1.342 1.00 96.62 113 ARG A CA 1
ATOM 886 C C . ARG A 1 113 ? -7.634 17.882 -1.324 1.00 96.62 113 ARG A C 1
ATOM 888 O O . ARG A 1 113 ? -8.178 18.268 -0.285 1.00 96.62 113 ARG A O 1
ATOM 895 N N . ARG A 1 114 ? -8.244 17.893 -2.509 1.00 97.44 114 ARG A N 1
ATOM 896 C CA . ARG A 1 114 ? -9.662 18.219 -2.663 1.00 97.44 114 ARG A CA 1
ATOM 897 C C . ARG A 1 114 ? -10.469 17.121 -1.988 1.00 97.44 114 ARG A C 1
ATOM 899 O O . ARG A 1 114 ? -10.066 15.960 -2.016 1.00 97.44 114 ARG A O 1
ATOM 906 N N . ASP A 1 115 ? -11.632 17.460 -1.443 1.00 98.38 115 ASP A N 1
ATOM 907 C CA . ASP A 1 115 ? -12.466 16.452 -0.786 1.00 98.38 115 ASP A CA 1
ATOM 908 C C . ASP A 1 115 ? -12.815 15.294 -1.732 1.00 98.38 115 ASP A C 1
ATOM 910 O O . ASP A 1 115 ? -12.870 14.155 -1.293 1.00 98.38 115 ASP A O 1
ATOM 914 N N . GLU A 1 116 ? -13.027 15.562 -3.026 1.00 98.31 116 GLU A N 1
ATOM 915 C CA . GLU A 1 116 ? -13.278 14.518 -4.032 1.00 98.31 116 GL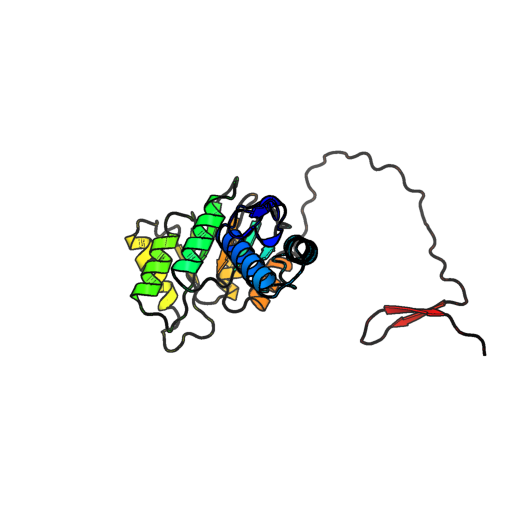U A CA 1
ATOM 916 C C . GLU A 1 116 ? -12.125 13.514 -4.154 1.00 98.31 116 GLU A C 1
ATOM 918 O O . GLU A 1 116 ? -12.392 12.320 -4.219 1.00 98.31 116 GLU A O 1
ATOM 923 N N . ASP A 1 117 ? -10.869 13.965 -4.069 1.00 98.31 117 ASP A N 1
ATOM 924 C CA . ASP A 1 117 ? -9.698 13.080 -4.108 1.00 98.31 117 ASP A CA 1
ATOM 925 C C . ASP A 1 117 ? -9.622 12.215 -2.835 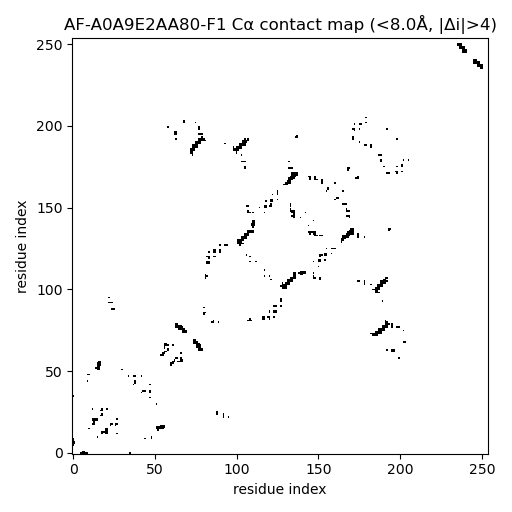1.00 98.31 117 ASP A C 1
ATOM 927 O O . ASP A 1 117 ? -9.262 11.041 -2.891 1.00 98.31 117 ASP A O 1
ATOM 931 N N . ILE A 1 118 ? -9.973 12.785 -1.674 1.00 98.56 118 ILE A N 1
ATOM 932 C CA . ILE A 1 118 ? -9.998 12.065 -0.388 1.00 98.56 118 ILE A CA 1
ATOM 933 C C . ILE A 1 118 ? -11.116 11.014 -0.390 1.00 98.56 118 ILE A C 1
ATOM 935 O O . ILE A 1 118 ? -10.901 9.877 0.031 1.00 98.56 118 ILE A O 1
ATOM 939 N N . ARG A 1 119 ? -12.303 11.369 -0.900 1.00 98.75 119 ARG A N 1
ATOM 940 C CA . ARG A 1 119 ? -13.412 10.420 -1.068 1.00 98.75 119 ARG A CA 1
ATOM 941 C C . ARG A 1 119 ? -13.041 9.309 -2.049 1.00 98.75 119 ARG A C 1
ATOM 943 O O . ARG A 1 119 ? -13.298 8.144 -1.769 1.00 98.75 119 ARG A O 1
ATOM 950 N N . GLU A 1 120 ? -12.397 9.643 -3.165 1.00 98.69 120 GLU A N 1
ATOM 951 C CA . GLU A 1 120 ? -11.948 8.652 -4.146 1.00 98.69 120 GLU A CA 1
ATOM 952 C C . GLU A 1 120 ? -10.947 7.659 -3.535 1.00 98.69 120 GLU A C 1
ATOM 954 O O . GLU A 1 120 ? -11.095 6.456 -3.733 1.00 98.69 120 GLU A O 1
ATOM 959 N N . ILE A 1 121 ? -9.995 8.126 -2.716 1.00 98.62 121 ILE A N 1
ATOM 960 C CA . ILE A 1 121 ? -9.075 7.258 -1.957 1.00 98.62 121 ILE A CA 1
ATOM 961 C C . ILE A 1 121 ? -9.841 6.238 -1.098 1.00 98.62 121 ILE A C 1
ATOM 963 O O . ILE A 1 121 ? -9.540 5.046 -1.150 1.00 98.62 121 ILE A O 1
ATOM 967 N N . ALA A 1 122 ? -10.837 6.683 -0.328 1.00 98.69 122 ALA A N 1
ATOM 968 C CA . ALA A 1 122 ? -11.636 5.793 0.514 1.00 98.69 122 ALA A CA 1
ATOM 969 C C . ALA A 1 122 ? -12.504 4.822 -0.300 1.00 98.69 122 ALA A C 1
ATOM 971 O O . ALA A 1 122 ? -12.561 3.636 0.022 1.00 98.69 122 ALA A O 1
ATOM 972 N N . ALA A 1 123 ? -13.142 5.300 -1.370 1.00 98.62 123 ALA A N 1
ATOM 973 C CA . ALA A 1 123 ? -13.959 4.469 -2.250 1.00 98.62 123 ALA A CA 1
ATOM 974 C C . ALA A 1 123 ? -13.126 3.371 -2.931 1.00 98.62 123 ALA A C 1
ATOM 976 O O . ALA A 1 123 ? -13.558 2.222 -2.997 1.00 98.62 123 ALA A O 1
ATOM 977 N N . LEU A 1 124 ? -11.910 3.704 -3.376 1.00 98.50 124 LEU A N 1
ATOM 978 C CA . LEU A 1 124 ? -10.970 2.741 -3.946 1.00 98.50 124 LEU A CA 1
ATOM 979 C C . LEU A 1 124 ? -10.523 1.693 -2.928 1.00 98.50 124 LEU A C 1
ATOM 981 O O . LEU A 1 124 ? -10.322 0.555 -3.320 1.00 98.50 124 LEU A O 1
ATOM 985 N N . ALA A 1 125 ? -10.370 2.047 -1.649 1.00 98.56 125 ALA A N 1
ATOM 986 C CA . ALA A 1 125 ? -9.926 1.113 -0.615 1.00 98.56 125 ALA A CA 1
ATOM 987 C C . ALA A 1 125 ? -11.041 0.175 -0.110 1.00 98.56 125 ALA A C 1
ATOM 989 O O . ALA A 1 125 ? -10.747 -0.942 0.310 1.00 98.56 125 ALA A O 1
ATOM 990 N N . ALA A 1 126 ? -12.308 0.601 -0.153 1.00 98.00 126 ALA A N 1
ATOM 991 C CA . ALA A 1 126 ? -13.440 -0.093 0.473 1.00 98.00 126 ALA A CA 1
ATOM 992 C C . ALA A 1 126 ? -13.543 -1.591 0.109 1.00 98.00 126 ALA A C 1
ATOM 994 O O . ALA A 1 126 ? -13.844 -2.416 0.963 1.00 98.00 126 ALA A O 1
ATOM 995 N N . GLY A 1 127 ? -13.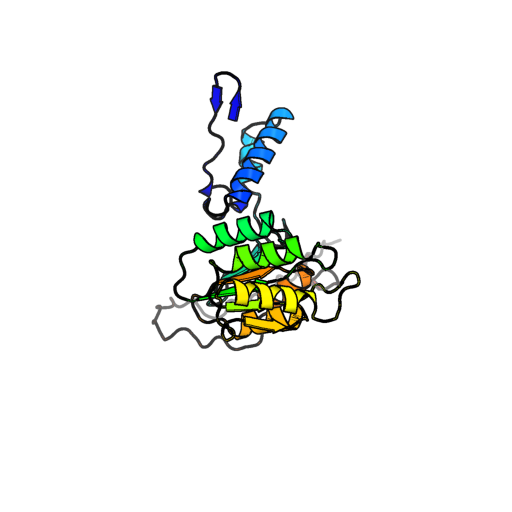253 -1.967 -1.140 1.00 95.19 127 GLY A N 1
ATOM 996 C CA . GLY A 1 127 ? -13.395 -3.349 -1.617 1.00 95.19 127 GLY A CA 1
ATOM 997 C C . GLY A 1 127 ? -12.242 -4.304 -1.287 1.00 95.19 127 GLY A C 1
ATOM 998 O O . GLY A 1 127 ? -12.313 -5.465 -1.685 1.00 95.19 127 GLY A O 1
ATOM 999 N N . HIS A 1 128 ? -11.182 -3.835 -0.622 1.00 98.25 128 HIS A N 1
ATOM 1000 C CA . HIS A 1 128 ? -9.907 -4.563 -0.545 1.00 98.25 128 HIS A CA 1
ATOM 1001 C C . HIS A 1 128 ? -9.460 -4.929 0.873 1.00 98.25 128 HIS A C 1
ATOM 1003 O O . HIS A 1 128 ? -8.540 -5.733 1.026 1.00 98.25 128 HIS A O 1
ATOM 1009 N N . PHE A 1 129 ? -10.094 -4.360 1.901 1.00 98.69 129 PHE A N 1
ATOM 1010 C CA . PHE A 1 129 ? -9.713 -4.551 3.300 1.00 98.69 129 PHE A CA 1
ATOM 1011 C C . PHE A 1 129 ? -10.917 -4.937 4.159 1.00 98.69 129 PHE A C 1
ATOM 1013 O O . PHE A 1 129 ? -12.045 -4.525 3.895 1.00 98.69 129 PHE A O 1
ATOM 1020 N N . ASP A 1 130 ? -10.656 -5.708 5.210 1.00 98.62 130 ASP A N 1
ATOM 1021 C CA . ASP A 1 130 ? -11.643 -6.144 6.198 1.00 98.62 130 ASP A CA 1
ATOM 1022 C C . ASP A 1 130 ? -11.766 -5.147 7.361 1.00 98.62 130 ASP A C 1
ATOM 1024 O O . ASP A 1 130 ? -12.829 -5.036 7.982 1.00 98.62 130 ASP A O 1
ATOM 1028 N N . TYR A 1 131 ? -10.683 -4.414 7.654 1.00 98.88 131 TYR A N 1
ATOM 1029 C CA . TYR A 1 131 ? -10.616 -3.441 8.742 1.00 98.88 131 TYR A CA 1
ATOM 1030 C C . TYR A 1 131 ? -9.872 -2.165 8.347 1.00 98.88 131 TYR A C 1
ATOM 1032 O O . TYR A 1 131 ? -8.805 -2.209 7.733 1.00 98.88 131 TYR A O 1
ATOM 1040 N N . PHE A 1 132 ? -10.414 -1.018 8.750 1.00 98.94 132 PHE A N 1
ATOM 1041 C CA . PHE A 1 132 ? -9.926 0.303 8.377 1.00 98.94 132 PHE A CA 1
ATOM 1042 C C . PHE A 1 132 ? -9.630 1.137 9.621 1.00 98.94 132 PHE A C 1
ATOM 1044 O O . PHE A 1 132 ? -10.481 1.307 10.492 1.00 98.94 132 PHE A O 1
ATOM 1051 N N . ILE A 1 133 ? -8.450 1.742 9.666 1.00 98.94 133 ILE A N 1
ATOM 1052 C CA . ILE A 1 133 ? -8.087 2.772 10.636 1.00 98.94 133 ILE A CA 1
ATOM 1053 C C . ILE A 1 133 ? -7.847 4.057 9.849 1.00 98.94 133 ILE A C 1
ATOM 1055 O O . ILE A 1 133 ? -6.864 4.180 9.122 1.00 98.94 133 ILE A O 1
ATOM 1059 N N . CYS A 1 134 ? -8.769 5.009 9.955 1.00 98.88 134 CYS A N 1
ATOM 1060 C CA . CYS A 1 134 ? -8.672 6.303 9.290 1.00 98.88 134 CYS A CA 1
ATOM 1061 C C . CYS A 1 134 ? -7.862 7.268 10.162 1.00 98.88 134 CYS A C 1
ATOM 1063 O O . CYS A 1 134 ? -8.241 7.527 11.308 1.00 98.88 134 CYS A O 1
ATOM 1065 N N . ARG A 1 135 ? -6.780 7.822 9.608 1.00 98.50 135 ARG A N 1
ATOM 1066 C CA . ARG A 1 135 ? -5.871 8.749 10.300 1.00 98.50 135 ARG A CA 1
ATOM 1067 C C . ARG A 1 135 ? -5.635 10.034 9.506 1.00 98.50 135 ARG A C 1
ATOM 1069 O O . ARG A 1 135 ? -6.082 10.158 8.367 1.00 98.50 135 ARG A O 1
ATOM 1076 N N . CYS A 1 136 ? -4.947 10.996 10.118 1.00 97.88 136 CYS A N 1
ATOM 1077 C CA . CYS A 1 136 ? -4.544 12.256 9.489 1.00 97.88 136 CYS A CA 1
ATOM 1078 C C . CYS A 1 136 ? -3.016 12.328 9.322 1.00 97.88 136 CYS A C 1
ATOM 1080 O O . CYS A 1 136 ? -2.269 11.644 10.021 1.00 97.88 136 CYS A O 1
ATOM 1082 N N . ASP A 1 137 ? -2.531 13.159 8.397 1.00 97.06 137 ASP A N 1
ATOM 1083 C CA . ASP A 1 137 ? -1.111 13.555 8.330 1.00 97.06 137 ASP A CA 1
ATOM 1084 C C . ASP A 1 137 ? -0.724 14.433 9.527 1.00 97.06 137 ASP A C 1
ATOM 1086 O O . ASP A 1 137 ? -1.555 15.190 10.045 1.00 97.06 137 ASP A O 1
ATOM 1090 N N . ASP A 1 138 ? 0.559 14.397 9.911 1.00 95.62 138 ASP A N 1
ATOM 1091 C CA . ASP A 1 138 ? 1.106 15.261 10.969 1.00 95.62 138 ASP A CA 1
ATOM 1092 C C . ASP A 1 138 ? 0.842 16.731 10.620 1.00 95.62 138 ASP A C 1
ATOM 1094 O O . ASP A 1 138 ? 0.390 17.539 11.441 1.00 95.62 138 ASP A O 1
ATOM 1098 N N . ASN A 1 139 ? 1.085 17.072 9.350 1.00 95.94 139 ASN A N 1
ATOM 1099 C CA . ASN A 1 139 ? 0.703 18.351 8.784 1.00 95.94 139 ASN A CA 1
ATOM 1100 C C . ASN A 1 139 ? -0.689 18.270 8.145 1.00 95.94 139 ASN A C 1
ATOM 1102 O O . ASN A 1 139 ? -0.867 17.822 7.010 1.00 95.94 139 ASN A O 1
ATOM 1106 N N . ARG A 1 140 ? -1.671 18.825 8.857 1.00 95.19 140 ARG A N 1
ATOM 1107 C CA . ARG A 1 140 ? -3.079 18.881 8.436 1.00 95.19 140 ARG A CA 1
ATOM 1108 C C . ARG A 1 140 ? -3.359 19.888 7.321 1.00 95.19 140 ARG A C 1
ATOM 1110 O O . ARG A 1 140 ? -4.467 19.914 6.797 1.00 95.19 140 ARG A O 1
ATOM 1117 N N . ARG A 1 141 ? -2.387 20.739 6.966 1.00 96.00 141 ARG A N 1
ATOM 1118 C CA . ARG A 1 141 ? -2.477 21.704 5.852 1.00 96.00 141 ARG A CA 1
ATOM 1119 C C . ARG A 1 141 ? -3.751 22.570 5.900 1.00 96.00 141 ARG A C 1
ATOM 1121 O O . ARG A 1 141 ? -4.373 22.845 4.883 1.00 96.00 141 ARG A O 1
ATOM 1128 N N . GLY A 1 142 ? -4.125 23.000 7.108 1.00 95.81 142 GLY A N 1
ATOM 1129 C CA . GLY A 1 142 ? -5.286 23.864 7.361 1.00 95.81 142 GLY A CA 1
ATOM 1130 C C . GLY A 1 142 ? -6.597 23.138 7.682 1.00 95.81 142 GLY A C 1
ATOM 1131 O O . GLY A 1 142 ? -7.554 23.807 8.063 1.00 95.81 142 GLY A O 1
ATOM 1132 N N . ARG A 1 143 ? -6.640 21.803 7.585 1.00 96.88 143 ARG A N 1
ATOM 1133 C CA . ARG A 1 143 ? -7.786 20.972 7.993 1.00 96.88 143 ARG A CA 1
ATOM 1134 C C . ARG A 1 143 ? -7.883 20.823 9.516 1.00 96.88 143 ARG A C 1
ATOM 1136 O O . ARG A 1 143 ? -6.884 20.955 10.234 1.00 96.88 143 ARG A O 1
ATOM 1143 N N . GLY A 1 144 ? -9.083 20.502 9.999 1.00 97.62 144 GLY A N 1
ATOM 1144 C CA . GLY A 1 144 ? -9.370 20.168 11.396 1.00 97.62 144 GLY A CA 1
ATOM 1145 C C . GLY A 1 144 ? -8.643 18.913 11.894 1.00 97.62 144 GLY A C 1
ATOM 1146 O O . GLY A 1 144 ? -8.066 18.160 11.112 1.00 97.62 144 GLY A O 1
ATOM 1147 N N . HIS A 1 145 ? -8.664 18.691 13.216 1.00 96.88 145 HIS A N 1
ATOM 1148 C CA . HIS A 1 145 ? -7.886 17.639 13.890 1.00 96.88 145 HIS A CA 1
ATOM 1149 C C . HIS A 1 145 ? -8.074 16.245 13.270 1.00 96.88 145 HIS A C 1
ATOM 1151 O O . HIS A 1 145 ? -7.088 15.562 12.989 1.00 96.88 145 HIS A O 1
ATOM 1157 N N . ASP A 1 146 ? -9.329 15.879 13.033 1.00 98.00 146 ASP A N 1
ATOM 1158 C CA . ASP A 1 146 ? -9.807 14.589 12.542 1.00 98.00 146 ASP A CA 1
ATOM 1159 C C . ASP A 1 146 ? -10.557 14.703 11.203 1.00 98.00 146 ASP A C 1
ATOM 1161 O O . ASP A 1 146 ? -11.101 13.717 10.719 1.00 98.00 146 ASP A O 1
ATOM 1165 N N . GLU A 1 147 ? -10.579 15.886 10.579 1.00 98.56 147 GLU A N 1
ATOM 1166 C CA . GLU A 1 147 ? -11.448 16.186 9.431 1.00 98.56 147 GLU A CA 1
ATOM 1167 C C . GLU A 1 147 ? -11.231 15.218 8.257 1.00 98.56 147 GLU A C 1
ATOM 1169 O O . GLU A 1 147 ? -12.193 14.683 7.706 1.00 98.56 147 GLU A O 1
ATOM 1174 N N . VAL A 1 148 ? -9.969 14.943 7.908 1.00 98.50 148 VAL A N 1
ATOM 1175 C CA . VAL A 1 148 ? -9.623 13.987 6.842 1.00 98.50 148 VAL A CA 1
ATOM 1176 C C . VAL A 1 148 ? -10.033 12.567 7.230 1.00 98.50 148 VAL A C 1
ATOM 1178 O O . VAL A 1 148 ? -10.669 11.876 6.436 1.00 98.50 148 VAL A O 1
ATOM 1181 N N . ALA A 1 149 ? -9.720 12.137 8.452 1.00 98.69 149 ALA A N 1
ATOM 1182 C CA . ALA A 1 149 ? -10.054 10.801 8.933 1.00 98.69 149 ALA A CA 1
ATOM 1183 C C . ALA A 1 149 ? -11.575 10.562 8.967 1.00 98.69 149 ALA A C 1
ATOM 1185 O O . ALA A 1 149 ? -12.053 9.500 8.567 1.00 98.69 149 ALA A O 1
ATOM 1186 N N . VAL A 1 150 ? -12.350 11.567 9.382 1.00 98.75 150 VAL A N 1
ATOM 1187 C CA . VAL A 1 150 ? -13.818 11.531 9.371 1.00 98.75 150 VAL A CA 1
ATOM 1188 C C . VAL A 1 150 ? -14.355 11.496 7.940 1.00 98.75 150 VAL A C 1
ATOM 1190 O O . VAL A 1 150 ? -15.286 10.739 7.666 1.00 98.75 150 VAL A O 1
ATOM 1193 N N . LEU A 1 151 ? -13.767 12.253 7.007 1.00 98.75 151 LEU A N 1
ATOM 1194 C CA . LEU A 1 151 ? -14.160 12.221 5.596 1.00 98.75 151 LEU A CA 1
ATOM 1195 C C . LEU A 1 151 ? -13.921 10.839 4.964 1.00 98.75 151 LEU A C 1
ATOM 1197 O O . LEU A 1 151 ? -14.803 10.322 4.272 1.00 98.75 151 LEU A O 1
ATOM 1201 N N . LEU A 1 152 ? -12.771 10.221 5.248 1.00 98.81 152 LEU A N 1
ATOM 1202 C CA . LEU A 1 152 ? -12.458 8.850 4.836 1.00 98.81 152 LEU A CA 1
ATOM 1203 C C . LEU A 1 152 ? -13.480 7.861 5.414 1.00 98.81 152 LEU A C 1
ATOM 1205 O O . LEU A 1 152 ? -14.116 7.131 4.655 1.00 98.81 152 LEU A O 1
ATOM 1209 N N . LYS A 1 153 ? -13.715 7.897 6.734 1.00 98.81 153 LYS A N 1
ATOM 1210 C CA . LYS A 1 153 ? -14.708 7.044 7.410 1.00 98.81 153 LYS A CA 1
ATOM 1211 C C . LYS A 1 153 ? -16.101 7.180 6.803 1.00 98.81 153 LYS A C 1
ATOM 1213 O O . LYS A 1 153 ? -16.736 6.170 6.517 1.00 98.81 153 LYS A O 1
ATOM 1218 N N . ASN A 1 154 ? -16.590 8.404 6.617 1.00 98.81 154 ASN A N 1
ATOM 1219 C CA . ASN A 1 154 ? -17.929 8.635 6.072 1.00 98.81 154 ASN A CA 1
ATOM 1220 C C . ASN A 1 154 ? -18.055 8.054 4.663 1.00 98.81 154 ASN A C 1
ATOM 1222 O O . ASN A 1 154 ? -19.045 7.397 4.356 1.00 98.81 154 ASN A O 1
ATOM 1226 N N . THR A 1 155 ? -17.016 8.207 3.845 1.00 98.81 155 THR A N 1
ATOM 1227 C CA . THR A 1 155 ? -17.003 7.637 2.496 1.00 98.81 155 THR A CA 1
ATOM 1228 C C . THR A 1 155 ? -16.976 6.108 2.520 1.00 98.81 155 THR A C 1
ATOM 1230 O O . THR A 1 155 ? -17.670 5.473 1.731 1.00 98.81 155 THR A O 1
ATOM 1233 N N . LEU A 1 156 ? -16.229 5.487 3.438 1.00 98.88 156 LEU A N 1
ATOM 1234 C CA . LEU A 1 156 ? -16.243 4.029 3.617 1.00 98.88 156 LEU A CA 1
ATOM 1235 C C . LEU A 1 156 ? -17.643 3.522 4.005 1.00 98.88 156 LEU A C 1
ATOM 1237 O O . LEU A 1 156 ? -18.116 2.538 3.440 1.00 98.88 156 LEU A O 1
ATOM 1241 N N . LEU A 1 157 ? -18.338 4.224 4.909 1.00 98.75 157 LEU A N 1
ATOM 1242 C CA . LEU A 1 157 ? -19.724 3.911 5.282 1.00 98.75 157 LEU A CA 1
ATOM 1243 C C . LEU A 1 157 ? -20.679 4.026 4.083 1.00 98.75 157 LEU A C 1
ATOM 1245 O O . LEU A 1 157 ? -21.508 3.143 3.869 1.00 98.75 157 LEU A O 1
ATOM 1249 N N . GLU A 1 158 ? -20.548 5.084 3.279 1.00 98.62 158 GLU A N 1
ATOM 1250 C CA . GLU A 1 158 ? -21.325 5.283 2.045 1.00 98.62 158 GLU A CA 1
ATOM 1251 C C . GLU A 1 158 ? -21.085 4.166 1.013 1.00 98.62 158 GLU A C 1
ATOM 1253 O O . GLU A 1 158 ? -21.994 3.819 0.260 1.00 98.62 158 GLU A O 1
ATOM 1258 N N . ASN A 1 159 ? -19.892 3.561 1.018 1.00 98.56 159 ASN A N 1
ATOM 1259 C CA . ASN A 1 159 ? -19.525 2.422 0.170 1.00 98.56 159 ASN A CA 1
ATOM 1260 C C . ASN A 1 159 ? -19.843 1.053 0.806 1.00 98.56 159 ASN A C 1
ATOM 1262 O O . ASN A 1 159 ? -19.427 0.019 0.289 1.00 98.56 159 ASN A O 1
ATOM 1266 N N . GLY A 1 160 ? -20.615 1.021 1.898 1.00 98.25 160 GLY A N 1
ATOM 1267 C CA . GLY A 1 160 ? -21.159 -0.212 2.473 1.00 98.25 160 GLY A CA 1
ATOM 1268 C C . GLY A 1 160 ? -20.259 -0.919 3.486 1.00 98.25 160 GLY A C 1
ATOM 1269 O O . GLY A 1 160 ? -20.587 -2.029 3.907 1.00 98.25 160 GLY A O 1
ATOM 1270 N N . ILE A 1 161 ? -19.160 -0.295 3.916 1.00 98.62 161 ILE A N 1
ATOM 1271 C CA . ILE A 1 161 ? -18.319 -0.840 4.984 1.00 98.62 161 ILE A CA 1
ATOM 1272 C C . ILE A 1 161 ? -19.032 -0.692 6.326 1.00 98.62 161 ILE A C 1
ATOM 1274 O O . ILE A 1 161 ? -19.597 0.353 6.649 1.00 98.62 161 ILE A O 1
ATOM 1278 N N . SER A 1 162 ? -19.017 -1.761 7.122 1.00 98.31 162 SER A N 1
ATOM 1279 C CA . SER A 1 162 ? -19.617 -1.759 8.454 1.00 98.31 162 SER A CA 1
ATOM 1280 C C . SER A 1 162 ? -18.920 -0.748 9.363 1.00 98.31 162 SER A C 1
ATOM 1282 O O . SER A 1 162 ? -17.694 -0.716 9.440 1.00 98.31 162 SER A O 1
ATOM 1284 N N . ALA A 1 163 ? -19.691 0.015 10.140 1.00 98.12 163 ALA A N 1
ATOM 1285 C CA . ALA A 1 163 ? -19.139 0.922 11.147 1.00 98.12 163 ALA A CA 1
ATOM 1286 C C . ALA A 1 163 ? -18.265 0.207 12.196 1.00 98.12 163 ALA A C 1
ATOM 1288 O O . ALA A 1 163 ? -17.374 0.833 12.760 1.00 98.12 163 ALA A O 1
ATOM 1289 N N . ASN A 1 164 ? -18.490 -1.092 12.433 1.00 98.19 164 ASN A N 1
ATOM 1290 C CA . ASN A 1 164 ? -17.674 -1.902 13.346 1.00 98.19 164 ASN A CA 1
ATOM 1291 C C . ASN A 1 164 ? -16.301 -2.274 12.763 1.00 98.19 164 ASN A C 1
ATOM 1293 O O . ASN A 1 164 ? -15.451 -2.760 13.500 1.00 98.19 164 ASN A O 1
ATOM 1297 N N . SER A 1 165 ? -16.100 -2.067 11.461 1.00 98.50 165 SER A N 1
ATOM 1298 C CA . SER A 1 165 ? -14.846 -2.320 10.747 1.00 98.50 165 SER A CA 1
ATOM 1299 C C . SER A 1 165 ? -14.039 -1.039 10.508 1.00 98.50 165 SER A C 1
ATOM 1301 O O . SER A 1 165 ? -13.090 -1.061 9.729 1.00 98.50 165 SER A O 1
ATOM 1303 N N . ILE A 1 166 ? -14.434 0.096 11.105 1.00 98.81 166 ILE A N 1
ATOM 1304 C CA . ILE A 1 166 ? -13.791 1.396 10.878 1.00 98.81 166 ILE A CA 1
ATOM 1305 C C . ILE A 1 166 ? -13.501 2.098 12.208 1.00 98.81 166 ILE A C 1
ATOM 1307 O O . ILE A 1 166 ? -14.417 2.500 12.929 1.00 98.81 166 ILE A O 1
ATOM 1311 N N . GLU A 1 167 ? -12.227 2.358 12.476 1.00 98.62 167 GLU A N 1
ATOM 1312 C CA . GLU A 1 167 ? -11.764 3.235 13.553 1.00 98.62 167 GLU A CA 1
ATOM 1313 C C . GLU A 1 167 ? -11.305 4.590 12.999 1.00 98.62 167 GLU A C 1
ATOM 1315 O O . GLU A 1 167 ? -10.815 4.693 11.875 1.00 98.62 167 GLU A O 1
ATOM 1320 N N . VAL A 1 168 ? -11.462 5.648 13.798 1.00 98.75 168 VAL A N 1
ATOM 1321 C CA . VAL A 1 168 ? -10.866 6.966 13.534 1.00 98.75 168 VAL A CA 1
ATOM 1322 C C . VAL A 1 168 ? -9.840 7.216 14.620 1.00 98.75 168 VAL A C 1
ATOM 1324 O O . VAL A 1 168 ? -10.204 7.397 15.780 1.00 98.75 168 VAL A O 1
ATOM 1327 N N . ILE A 1 169 ? -8.570 7.216 14.231 1.00 98.75 169 ILE A N 1
ATOM 1328 C CA . ILE A 1 169 ? -7.432 7.493 15.106 1.00 98.75 169 ILE A CA 1
ATOM 1329 C C . ILE A 1 169 ? -6.586 8.542 14.383 1.00 98.75 169 ILE A C 1
ATOM 1331 O O . ILE A 1 169 ? 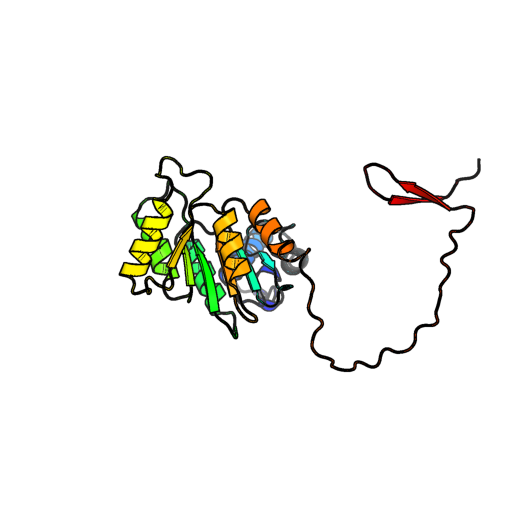-5.797 8.187 13.512 1.00 98.75 169 ILE A O 1
ATOM 1335 N N . PRO A 1 170 ? -6.793 9.846 14.652 1.00 98.44 170 PRO A N 1
ATOM 1336 C CA . PRO A 1 170 ? -6.162 10.905 13.868 1.00 98.44 170 PRO A CA 1
ATOM 1337 C C . PRO A 1 170 ? -4.630 10.919 13.927 1.00 98.44 170 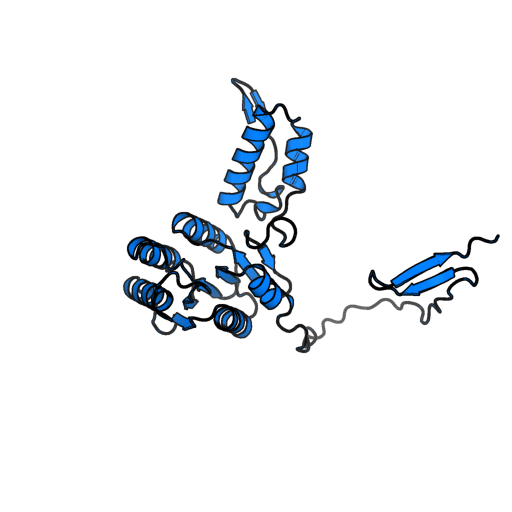PRO A C 1
ATOM 1339 O O . PRO A 1 170 ? -4.010 11.359 12.961 1.00 98.44 170 PRO A O 1
ATOM 1342 N N . ASP A 1 171 ? -4.029 10.472 15.033 1.00 98.50 171 ASP A N 1
ATOM 1343 C CA . ASP A 1 171 ? -2.574 10.405 15.200 1.00 98.50 171 ASP A CA 1
ATOM 1344 C C . ASP A 1 171 ? -1.975 9.180 14.486 1.00 98.50 171 ASP A C 1
ATOM 1346 O O . ASP A 1 171 ? -2.438 8.052 14.653 1.00 98.50 171 ASP A O 1
ATOM 1350 N N . GLU A 1 172 ? -0.922 9.392 13.691 1.00 98.12 172 GLU A N 1
ATOM 1351 C CA . GLU A 1 172 ? -0.288 8.324 12.909 1.00 98.12 172 GLU A CA 1
ATOM 1352 C C . GLU A 1 172 ? 0.348 7.240 13.788 1.00 98.12 172 GLU A C 1
ATOM 1354 O O . GLU A 1 172 ? 0.277 6.054 13.450 1.00 98.12 172 GLU A O 1
ATOM 1359 N N . GLN A 1 173 ? 0.982 7.620 14.899 1.00 98.25 173 GLN A N 1
ATOM 1360 C CA . GLN A 1 173 ? 1.679 6.663 15.754 1.00 98.25 173 GLN A CA 1
ATOM 1361 C C . GLN A 1 173 ? 0.679 5.789 16.496 1.00 98.25 173 GLN A C 1
ATOM 1363 O O . GLN A 1 173 ? 0.885 4.576 16.572 1.00 98.25 173 GLN A O 1
ATOM 1368 N N . GLU A 1 174 ? -0.400 6.381 17.004 1.00 98.62 174 GLU A N 1
ATOM 1369 C CA . GLU A 1 174 ? -1.491 5.649 17.643 1.00 98.62 174 GLU A CA 1
ATOM 1370 C C . GLU A 1 174 ? -2.179 4.718 16.640 1.00 98.62 174 GLU A C 1
ATOM 1372 O O . GLU A 1 174 ? -2.367 3.541 16.937 1.00 98.62 174 GLU A O 1
ATOM 1377 N N . ALA A 1 175 ? -2.471 5.194 15.424 1.00 98.75 175 ALA A N 1
ATOM 1378 C CA . ALA A 1 175 ? -3.098 4.386 14.378 1.00 98.75 175 ALA A CA 1
ATOM 1379 C C . ALA A 1 175 ? -2.215 3.201 13.949 1.00 98.75 175 ALA A C 1
ATOM 1381 O O . ALA A 1 175 ? -2.693 2.073 13.822 1.00 98.75 175 ALA A O 1
ATOM 1382 N N . THR A 1 176 ? -0.914 3.448 13.774 1.00 98.62 176 THR A N 1
ATOM 1383 C CA . THR A 1 176 ? 0.088 2.416 13.464 1.00 98.62 176 THR A CA 1
ATOM 1384 C C . THR A 1 176 ? 0.192 1.396 14.595 1.00 98.62 176 THR A C 1
ATOM 1386 O O . THR A 1 176 ? 0.151 0.195 14.343 1.00 98.62 176 THR A O 1
ATOM 1389 N N . THR A 1 177 ? 0.278 1.855 15.847 1.00 98.56 177 THR A N 1
ATOM 1390 C CA . THR A 1 177 ? 0.340 0.972 17.024 1.00 98.56 177 THR A CA 1
ATOM 1391 C C . THR A 1 177 ? -0.917 0.117 17.129 1.00 98.56 177 THR A C 1
ATOM 1393 O O . THR A 1 177 ? -0.813 -1.098 17.259 1.00 98.56 177 THR A O 1
ATOM 1396 N N . ARG A 1 178 ? -2.099 0.722 16.965 1.00 98.62 178 ARG A N 1
ATOM 1397 C CA . ARG A 1 178 ? -3.382 0.017 16.987 1.00 98.62 178 ARG A CA 1
ATOM 1398 C C . ARG A 1 178 ? -3.440 -1.099 15.946 1.00 98.62 178 ARG A C 1
ATOM 1400 O O . ARG A 1 178 ? -3.882 -2.196 16.280 1.00 98.62 178 ARG A O 1
ATOM 1407 N N . ALA A 1 179 ? -2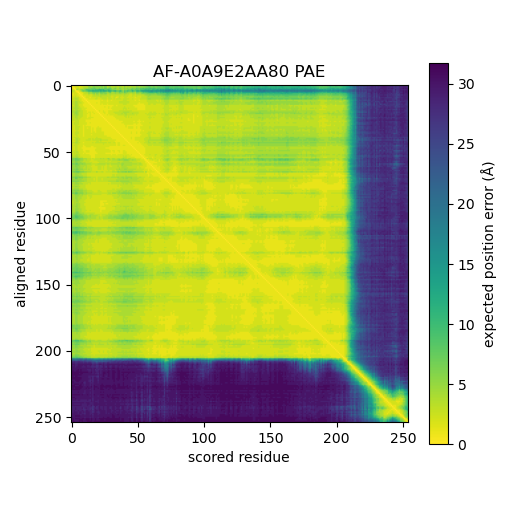.995 -0.828 14.715 1.00 98.69 179 ALA A N 1
ATOM 1408 C CA . ALA A 1 179 ? -2.959 -1.820 13.641 1.00 98.69 179 ALA A CA 1
ATOM 1409 C C . ALA A 1 179 ? -2.060 -3.013 13.999 1.00 98.69 179 ALA A C 1
ATOM 1411 O O . ALA A 1 179 ? -2.461 -4.162 13.834 1.00 98.69 179 ALA A O 1
ATOM 1412 N N . LEU A 1 180 ? -0.862 -2.737 14.521 1.00 98.56 180 LEU A N 1
ATOM 1413 C CA . LEU A 1 180 ? 0.105 -3.765 14.910 1.00 98.56 180 LEU A CA 1
ATOM 1414 C C . LEU A 1 180 ? -0.387 -4.599 16.104 1.00 98.56 180 LEU A C 1
ATOM 1416 O O . LEU A 1 180 ? -0.238 -5.815 16.102 1.00 98.56 180 LEU A O 1
ATOM 1420 N N . GLU A 1 181 ? -1.002 -3.967 17.108 1.00 97.81 181 GLU A N 1
ATOM 1421 C CA . GLU A 1 181 ? -1.525 -4.645 18.303 1.00 97.81 181 GLU A CA 1
ATOM 1422 C C . GLU A 1 181 ? -2.736 -5.538 18.018 1.00 97.81 181 GLU A C 1
ATOM 1424 O O . GLU A 1 181 ? -2.941 -6.535 18.710 1.00 97.81 181 GLU A O 1
ATOM 1429 N N . MET A 1 182 ? -3.566 -5.175 17.037 1.00 97.69 182 MET A N 1
ATOM 1430 C CA . MET A 1 182 ? -4.777 -5.935 16.727 1.00 97.69 182 MET A CA 1
ATOM 1431 C C . MET A 1 182 ? -4.543 -7.113 15.789 1.00 97.69 182 MET A C 1
ATOM 1433 O O . MET A 1 182 ? -5.328 -8.063 15.817 1.00 97.69 182 MET A O 1
ATOM 1437 N N . ALA A 1 1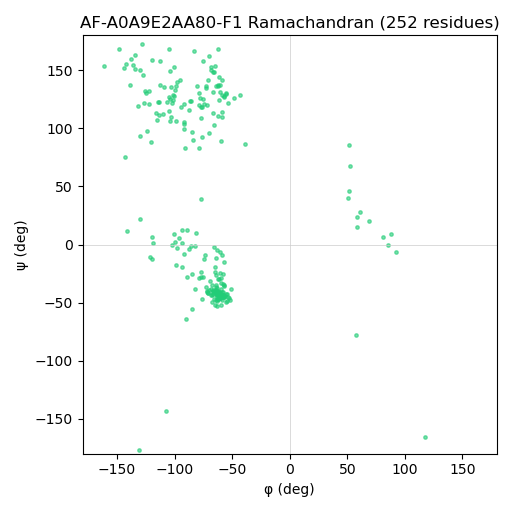83 ? -3.495 -7.037 14.969 1.00 97.88 183 ALA A N 1
ATOM 1438 C CA . ALA A 1 183 ? -3.215 -8.033 13.954 1.00 97.88 183 ALA A CA 1
ATOM 1439 C C . ALA A 1 183 ? -2.956 -9.414 14.567 1.00 97.88 183 ALA A C 1
ATOM 1441 O O . ALA A 1 183 ? -2.270 -9.572 15.579 1.00 97.88 183 ALA A O 1
ATOM 1442 N N . GLN A 1 184 ? -3.547 -10.420 13.939 1.00 97.50 184 GLN A N 1
ATOM 1443 C CA . GLN A 1 184 ? -3.444 -11.826 14.290 1.00 97.50 184 GLN A CA 1
ATOM 1444 C C . GLN A 1 184 ? -2.528 -12.558 13.311 1.00 97.50 184 GLN A C 1
ATOM 1446 O O . GLN A 1 184 ? -2.147 -12.037 12.267 1.00 97.50 184 GLN A O 1
ATOM 1451 N N . VAL A 1 185 ? -2.158 -13.793 13.654 1.00 97.62 185 VAL A N 1
ATOM 1452 C CA . VAL A 1 185 ? -1.336 -14.640 12.781 1.00 97.62 185 VAL A CA 1
ATOM 1453 C C . VAL A 1 185 ? -1.992 -14.782 11.404 1.00 97.62 185 VAL A C 1
ATOM 1455 O O . VAL A 1 185 ? -3.161 -15.150 11.318 1.00 97.62 185 VAL A O 1
ATOM 1458 N N . GLY A 1 186 ? -1.225 -14.540 10.340 1.00 97.25 186 GLY A N 1
ATOM 1459 C CA . GLY A 1 186 ? -1.691 -14.646 8.954 1.00 97.25 186 GLY A CA 1
ATOM 1460 C C . GLY A 1 186 ? -2.382 -13.397 8.396 1.00 97.25 186 GLY A C 1
ATOM 1461 O O . GLY A 1 186 ? -2.769 -13.414 7.226 1.00 97.25 186 GLY A O 1
ATOM 1462 N N . ASP A 1 187 ? -2.517 -12.325 9.183 1.00 98.56 187 ASP A N 1
ATOM 1463 C CA . ASP A 1 187 ? -3.041 -11.042 8.706 1.00 98.56 187 ASP A CA 1
ATOM 1464 C C . ASP A 1 187 ? -2.055 -10.327 7.764 1.00 98.56 187 ASP A C 1
ATOM 1466 O O . ASP A 1 187 ? -0.845 -10.589 7.738 1.00 98.56 187 ASP A O 1
ATOM 1470 N N . LEU A 1 188 ? -2.584 -9.369 7.004 1.00 98.62 188 LEU A N 1
ATOM 1471 C CA . LEU A 1 188 ? -1.820 -8.428 6.193 1.00 98.62 188 LEU A CA 1
ATOM 1472 C C . LEU A 1 188 ? -2.225 -6.997 6.534 1.00 98.62 188 LEU A C 1
ATOM 1474 O O . LEU A 1 188 ? -3.376 -6.608 6.344 1.00 98.62 188 LEU A O 1
ATOM 1478 N N . ILE A 1 189 ? -1.258 -6.190 6.956 1.00 98.81 189 ILE A N 1
ATOM 1479 C CA . ILE A 1 189 ? -1.451 -4.773 7.253 1.00 98.81 189 ILE A CA 1
ATOM 1480 C C . ILE A 1 189 ? -0.852 -3.927 6.129 1.00 98.81 189 ILE A C 1
ATOM 1482 O O . ILE A 1 189 ? 0.330 -4.059 5.815 1.00 98.81 189 ILE A O 1
ATOM 1486 N N . LEU A 1 190 ? -1.632 -3.006 5.565 1.00 98.81 190 LEU A N 1
ATOM 1487 C CA . LEU A 1 190 ? -1.129 -1.897 4.757 1.00 98.81 190 LEU A CA 1
ATOM 1488 C C . LEU A 1 190 ? -1.134 -0.612 5.588 1.00 98.81 190 LEU A C 1
ATOM 1490 O O . LEU A 1 190 ? -2.181 -0.159 6.041 1.00 98.81 190 LEU A O 1
ATOM 1494 N N . ILE A 1 191 ? 0.025 0.019 5.736 1.00 98.81 191 ILE A N 1
ATOM 1495 C CA . ILE A 1 191 ? 0.166 1.313 6.399 1.00 98.81 191 ILE A CA 1
ATOM 1496 C C . ILE A 1 191 ? 0.509 2.361 5.353 1.00 98.81 191 ILE A C 1
ATOM 1498 O O . ILE A 1 191 ? 1.605 2.354 4.790 1.00 98.81 191 ILE A O 1
ATOM 1502 N N . LEU A 1 192 ? -0.427 3.282 5.115 1.00 98.44 192 LEU A N 1
ATOM 1503 C CA . LEU A 1 192 ? -0.151 4.488 4.346 1.00 98.44 192 LEU A CA 1
ATOM 1504 C C . LEU A 1 192 ? 0.422 5.531 5.302 1.00 98.44 192 LEU A C 1
ATOM 1506 O O . LEU A 1 192 ? -0.328 6.176 6.037 1.00 98.44 192 LEU A O 1
ATOM 1510 N N . GLY A 1 193 ? 1.748 5.649 5.348 1.00 95.38 193 GLY A N 1
ATOM 1511 C CA . GLY A 1 193 ? 2.473 6.497 6.303 1.00 95.38 193 GLY A CA 1
ATOM 1512 C C . GLY A 1 193 ? 2.871 7.848 5.711 1.00 95.38 193 GLY A C 1
ATOM 1513 O O . GLY A 1 193 ? 3.309 7.911 4.569 1.00 95.38 193 GLY A O 1
ATOM 1514 N N . ASP A 1 194 ? 2.749 8.922 6.491 1.00 95.56 194 ASP A N 1
ATOM 1515 C CA . ASP A 1 194 ? 3.308 10.249 6.205 1.00 95.56 194 ASP A CA 1
ATOM 1516 C C . ASP A 1 194 ? 4.769 10.299 6.677 1.00 95.56 194 ASP A C 1
ATOM 1518 O O . ASP A 1 194 ? 5.694 10.493 5.882 1.00 95.56 194 ASP A O 1
ATOM 1522 N N . ASN A 1 195 ? 5.012 9.987 7.955 1.00 96.88 195 ASN A N 1
ATOM 1523 C CA . ASN A 1 195 ? 6.365 9.871 8.493 1.00 96.88 195 ASN A CA 1
ATOM 1524 C C . ASN A 1 195 ? 6.885 8.435 8.379 1.00 96.88 195 ASN A C 1
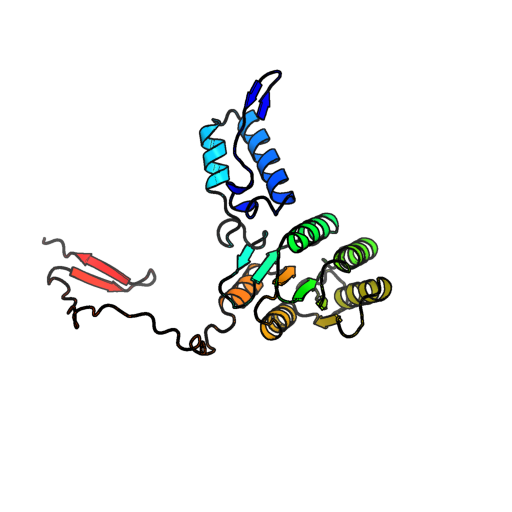ATOM 1526 O O . ASN A 1 195 ? 6.884 7.644 9.325 1.00 96.88 195 ASN A O 1
ATOM 1530 N N . THR A 1 196 ? 7.400 8.112 7.198 1.00 95.38 196 THR A N 1
ATOM 1531 C CA . THR A 1 196 ? 7.850 6.759 6.844 1.00 95.38 196 THR A CA 1
ATOM 1532 C C . THR A 1 196 ? 8.935 6.218 7.779 1.00 95.38 196 THR A C 1
ATOM 1534 O O . THR A 1 196 ? 8.933 5.034 8.096 1.00 95.38 196 THR A O 1
ATOM 1537 N N . THR A 1 197 ? 9.832 7.066 8.294 1.00 97.19 197 THR A N 1
ATOM 1538 C CA . THR A 1 197 ? 10.894 6.632 9.224 1.00 97.19 197 THR A CA 1
ATOM 1539 C C . THR A 1 197 ? 10.340 6.263 10.590 1.00 97.19 197 THR A C 1
ATOM 1541 O O . THR A 1 197 ? 10.764 5.270 11.182 1.00 97.19 197 THR A O 1
ATOM 1544 N N . ARG A 1 198 ? 9.397 7.052 11.105 1.00 97.25 198 ARG A N 1
ATOM 1545 C CA . ARG A 1 198 ? 8.751 6.782 12.388 1.00 97.25 198 ARG A CA 1
ATOM 1546 C C . ARG A 1 198 ? 7.884 5.530 12.312 1.00 97.25 198 ARG A C 1
ATOM 1548 O O . ARG A 1 198 ? 8.077 4.633 13.130 1.00 97.25 198 ARG A O 1
ATOM 1555 N N . ALA A 1 199 ? 7.033 5.436 11.291 1.00 97.81 199 ALA A N 1
ATOM 1556 C CA . ALA A 1 199 ? 6.204 4.262 11.052 1.00 97.81 199 ALA A CA 1
ATOM 1557 C C . ALA A 1 199 ? 7.063 2.997 10.893 1.00 97.81 199 ALA A C 1
ATOM 1559 O O . ALA A 1 199 ? 6.806 1.995 11.552 1.00 97.81 199 ALA A O 1
ATOM 1560 N N . TRP A 1 200 ? 8.151 3.054 10.114 1.00 97.88 200 TRP A N 1
ATOM 1561 C CA . TRP A 1 200 ? 9.056 1.912 9.961 1.00 97.88 200 TRP A CA 1
ATOM 1562 C C . TRP A 1 200 ? 9.682 1.468 11.283 1.00 97.88 200 TRP A C 1
ATOM 1564 O O . TRP A 1 200 ? 9.706 0.277 11.577 1.00 97.88 200 TRP A O 1
ATOM 1574 N N . LYS A 1 201 ? 10.134 2.410 12.121 1.00 97.69 201 LYS A N 1
ATOM 1575 C CA . LYS A 1 201 ? 10.638 2.085 13.464 1.00 97.69 201 LYS A CA 1
ATOM 1576 C C . LYS A 1 201 ? 9.574 1.405 14.323 1.00 97.69 201 LYS A C 1
ATOM 1578 O O . LYS A 1 201 ? 9.894 0.427 14.988 1.00 97.69 201 LYS A O 1
ATOM 1583 N N . GLN A 1 202 ? 8.330 1.886 14.300 1.00 97.75 202 GLN A N 1
ATOM 1584 C CA . GLN A 1 202 ? 7.238 1.233 15.028 1.00 97.75 202 GLN A CA 1
ATOM 1585 C C . GLN A 1 202 ? 7.019 -0.201 14.540 1.00 97.75 202 GLN A C 1
ATOM 1587 O O . GLN A 1 202 ? 6.875 -1.090 15.368 1.00 97.75 202 GLN A O 1
ATOM 1592 N N . ILE A 1 203 ? 7.068 -0.436 13.226 1.00 97.94 203 ILE A N 1
ATOM 1593 C CA . ILE A 1 203 ? 6.903 -1.769 12.632 1.00 97.94 203 ILE A CA 1
ATOM 1594 C C . ILE A 1 203 ? 8.023 -2.718 13.080 1.00 97.94 203 ILE A C 1
ATOM 1596 O O . ILE A 1 203 ? 7.729 -3.796 13.586 1.00 97.94 203 ILE A O 1
ATOM 1600 N N . ILE A 1 204 ? 9.296 -2.335 12.926 1.00 96.94 204 ILE A N 1
ATOM 1601 C CA . ILE A 1 204 ? 10.425 -3.254 13.172 1.00 96.94 204 ILE A CA 1
ATOM 1602 C C . ILE A 1 204 ? 10.738 -3.474 14.658 1.00 96.94 204 ILE A C 1
ATOM 1604 O O . ILE A 1 204 ? 11.352 -4.476 15.009 1.00 96.94 204 ILE A O 1
ATOM 1608 N N . TYR A 1 205 ? 10.359 -2.535 15.531 1.00 96.38 205 TYR A N 1
ATOM 1609 C CA . TYR A 1 205 ? 10.534 -2.661 16.984 1.00 96.38 205 TYR A CA 1
ATOM 1610 C C . TYR A 1 205 ? 9.256 -3.105 17.700 1.00 96.38 205 TYR A C 1
ATOM 1612 O O . TYR A 1 205 ? 9.244 -3.233 18.927 1.00 96.38 205 TYR A O 1
ATOM 1620 N N . PHE A 1 206 ? 8.174 -3.362 16.962 1.00 94.75 206 PHE A N 1
ATOM 1621 C CA . PHE A 1 206 ? 6.966 -3.933 17.539 1.00 94.75 206 PHE A CA 1
ATOM 1622 C C . PHE A 1 206 ? 7.306 -5.262 18.224 1.00 94.75 206 PHE A C 1
ATOM 1624 O O . PHE A 1 206 ? 7.941 -6.130 17.633 1.00 94.75 206 PHE A O 1
ATOM 1631 N N . ASN A 1 207 ? 6.931 -5.398 19.499 1.00 79.94 207 ASN A N 1
ATOM 1632 C CA . ASN A 1 207 ? 7.230 -6.563 20.338 1.00 79.94 207 ASN A CA 1
ATOM 1633 C C . ASN A 1 207 ? 8.715 -6.918 20.541 1.00 79.94 207 ASN A C 1
ATOM 1635 O O . ASN A 1 207 ? 8.997 -7.957 21.131 1.00 79.94 207 ASN A O 1
ATOM 1639 N N . SER A 1 208 ? 9.677 -6.039 20.230 1.00 64.94 208 SER A N 1
ATOM 1640 C CA . SER A 1 208 ? 11.096 -6.288 20.552 1.00 64.94 208 SER A CA 1
ATOM 1641 C C . SER A 1 208 ? 11.399 -6.326 22.068 1.00 64.94 208 SER A C 1
ATOM 1643 O O . SER A 1 208 ? 12.537 -6.563 22.466 1.00 64.94 208 SER A O 1
ATOM 1645 N N . GLY A 1 209 ? 10.389 -6.093 22.922 1.00 53.16 209 GLY A N 1
ATOM 1646 C CA . GLY A 1 209 ? 10.415 -6.291 24.379 1.00 53.16 209 GLY A CA 1
ATOM 1647 C C . GLY A 1 209 ? 9.403 -7.319 24.918 1.00 53.16 209 GLY A C 1
ATOM 1648 O O . GLY A 1 209 ? 9.359 -7.542 26.128 1.00 53.16 209 GLY A O 1
ATOM 1649 N N . SER A 1 210 ? 8.609 -7.956 24.053 1.00 44.50 210 SER A N 1
ATOM 1650 C CA . SER A 1 210 ? 7.570 -8.924 24.423 1.00 44.50 210 SER A CA 1
ATOM 1651 C C . SER A 1 210 ? 8.047 -10.330 24.066 1.00 44.50 210 SER A C 1
ATOM 1653 O O . SER A 1 210 ? 8.417 -10.605 22.930 1.00 44.50 210 SER A O 1
ATOM 1655 N N . ARG A 1 211 ? 8.089 -11.216 25.064 1.00 39.97 211 ARG A N 1
ATOM 1656 C CA . ARG A 1 211 ? 8.546 -12.607 24.945 1.00 39.97 211 ARG A CA 1
ATOM 1657 C C . ARG A 1 211 ? 7.892 -13.307 23.752 1.00 39.97 211 ARG A C 1
ATOM 1659 O O . ARG A 1 211 ? 6.672 -13.392 23.681 1.00 39.97 211 ARG A O 1
ATOM 1666 N N . ILE A 1 212 ? 8.724 -13.877 22.887 1.00 41.50 212 ILE A N 1
ATOM 1667 C CA . ILE A 1 212 ? 8.321 -14.959 21.995 1.00 41.50 212 ILE A CA 1
ATOM 1668 C C . ILE A 1 212 ? 7.921 -16.125 22.905 1.00 41.50 212 ILE A C 1
ATOM 1670 O O . ILE A 1 212 ? 8.780 -16.697 23.581 1.00 41.50 212 ILE A O 1
ATOM 1674 N N . ASP A 1 213 ? 6.633 -16.465 22.959 1.00 44.00 213 ASP A N 1
ATOM 1675 C CA . ASP A 1 213 ? 6.248 -17.795 23.423 1.00 44.00 213 ASP A CA 1
ATOM 1676 C C . ASP A 1 213 ? 6.876 -18.799 22.449 1.00 44.00 213 ASP A C 1
ATOM 1678 O O . ASP A 1 213 ? 6.701 -18.664 21.232 1.00 44.00 213 ASP A O 1
ATOM 1682 N N . PRO A 1 214 ? 7.675 -19.764 22.936 1.00 37.50 214 PRO A N 1
ATOM 1683 C CA . PRO A 1 214 ? 8.397 -20.654 22.050 1.00 37.50 214 PRO A CA 1
ATOM 1684 C C . PRO A 1 214 ? 7.391 -21.439 21.197 1.00 37.50 214 PRO A C 1
ATOM 1686 O O . PRO A 1 214 ? 6.381 -21.916 21.729 1.00 37.50 214 PRO A O 1
ATOM 1689 N N . PRO A 1 215 ? 7.651 -21.609 19.888 1.00 45.47 215 PRO A N 1
ATOM 1690 C CA . PRO A 1 215 ? 6.811 -22.442 19.046 1.00 45.47 215 PRO A CA 1
ATOM 1691 C C . PRO A 1 215 ? 6.715 -23.837 19.668 1.00 45.47 215 PRO A C 1
ATOM 1693 O O . PRO A 1 215 ? 7.721 -24.432 20.061 1.00 45.47 215 PRO A O 1
ATOM 1696 N N . GLY A 1 216 ? 5.478 -24.326 19.789 1.00 41.88 216 GLY A N 1
ATOM 1697 C CA . GLY A 1 216 ? 5.150 -25.609 20.399 1.00 41.88 216 GLY A CA 1
ATOM 1698 C C . GLY A 1 216 ? 6.107 -26.713 19.956 1.00 41.88 216 GLY A C 1
ATOM 1699 O O . GLY A 1 216 ? 6.356 -26.901 18.767 1.00 41.88 216 GLY A O 1
ATOM 1700 N N . ASN A 1 217 ? 6.639 -27.408 20.959 1.00 36.47 217 ASN A N 1
ATOM 1701 C CA . ASN A 1 217 ? 7.692 -28.416 20.929 1.00 36.47 217 ASN A CA 1
ATOM 1702 C C . ASN A 1 217 ? 7.610 -29.371 19.713 1.00 36.47 217 ASN A C 1
ATOM 1704 O O . ASN A 1 217 ? 7.050 -30.464 19.793 1.00 36.47 217 ASN A O 1
ATOM 1708 N N . LYS A 1 218 ? 8.199 -28.982 18.578 1.00 40.88 218 LYS A N 1
ATOM 1709 C CA . LYS A 1 218 ? 8.698 -29.929 17.580 1.00 40.88 218 LYS A CA 1
ATOM 1710 C C . LYS A 1 218 ? 10.152 -30.171 17.942 1.00 40.88 218 LYS A C 1
ATOM 1712 O O . LYS A 1 218 ? 10.992 -29.301 17.743 1.00 40.88 218 LYS A O 1
ATOM 1717 N N . THR A 1 219 ? 10.427 -31.337 18.514 1.00 36.59 219 THR A N 1
ATOM 1718 C CA . THR A 1 219 ? 11.774 -31.812 18.834 1.00 36.59 219 THR A CA 1
ATOM 1719 C C . THR A 1 219 ? 12.612 -31.900 17.560 1.00 36.59 219 THR A C 1
ATOM 1721 O O . THR A 1 219 ? 12.645 -32.930 16.890 1.00 36.59 219 THR A O 1
ATOM 1724 N N . ALA A 1 220 ? 13.285 -30.804 17.214 1.00 38.78 220 ALA A N 1
ATOM 1725 C CA . ALA A 1 220 ? 14.437 -30.830 16.334 1.00 38.78 220 ALA A CA 1
ATOM 1726 C C . ALA A 1 220 ? 15.608 -31.402 17.140 1.00 38.78 220 ALA A C 1
ATOM 1728 O O . ALA A 1 220 ? 15.958 -30.884 18.200 1.00 38.78 220 ALA A O 1
ATOM 1729 N N . SER A 1 221 ? 16.187 -32.504 16.668 1.00 39.25 221 SER A N 1
ATOM 1730 C CA . SER A 1 221 ? 17.412 -33.060 17.234 1.00 39.25 221 SER A CA 1
ATOM 1731 C C . SER A 1 221 ? 18.557 -32.078 16.988 1.00 39.25 221 SER A C 1
ATOM 1733 O O . SER A 1 221 ? 19.060 -31.977 15.867 1.00 39.25 221 SER A O 1
ATOM 1735 N N . VAL A 1 222 ? 18.948 -31.337 18.021 1.00 39.81 222 VAL A N 1
ATOM 1736 C CA . VAL A 1 222 ? 20.172 -30.536 18.010 1.00 39.81 222 VAL A CA 1
ATOM 1737 C C . VAL A 1 222 ? 21.340 -31.516 18.080 1.00 39.81 222 VAL A C 1
ATOM 1739 O O . VAL A 1 222 ? 21.419 -32.322 19.003 1.00 39.81 222 VAL A O 1
ATOM 1742 N N . ALA A 1 223 ? 22.206 -31.500 17.069 1.00 47.06 223 ALA A N 1
ATOM 1743 C CA . ALA A 1 223 ? 23.483 -32.192 17.142 1.00 47.06 223 ALA A CA 1
ATOM 1744 C C . ALA A 1 223 ? 24.354 -31.503 18.203 1.00 47.06 223 ALA A C 1
ATOM 1746 O O . ALA A 1 223 ? 24.477 -30.277 18.186 1.00 47.06 223 ALA A O 1
ATOM 1747 N N . ASP A 1 224 ? 24.937 -32.284 19.113 1.00 44.16 224 ASP A N 1
ATOM 1748 C CA . ASP A 1 224 ? 25.821 -31.785 20.166 1.00 44.16 224 ASP A CA 1
ATOM 1749 C C . ASP A 1 224 ? 27.029 -31.058 19.556 1.00 44.16 224 ASP A C 1
ATOM 1751 O O . ASP A 1 224 ? 27.886 -31.663 18.906 1.00 44.16 224 ASP A O 1
ATOM 1755 N N . LEU A 1 225 ? 27.105 -29.747 19.782 1.00 45.22 225 LEU A N 1
ATOM 1756 C CA . LEU A 1 225 ? 28.335 -28.985 19.608 1.00 45.22 225 LEU A CA 1
ATOM 1757 C C . LEU A 1 225 ? 29.205 -29.187 20.859 1.00 45.22 225 LEU A C 1
ATOM 1759 O O . LEU A 1 225 ? 28.679 -29.129 21.974 1.00 45.22 225 LEU A O 1
ATOM 1763 N N . PRO A 1 226 ? 30.522 -29.413 20.716 1.00 47.25 226 PRO A N 1
ATOM 1764 C CA . PRO A 1 226 ? 31.409 -29.513 21.866 1.00 47.25 226 PRO A CA 1
ATOM 1765 C C . PRO A 1 226 ? 31.397 -28.198 22.662 1.00 47.25 226 PRO A C 1
ATOM 1767 O O . PRO A 1 226 ? 31.496 -27.110 22.096 1.00 47.25 226 PRO A O 1
ATOM 1770 N N . GLY A 1 227 ? 31.231 -28.321 23.981 1.00 43.03 227 GLY A N 1
ATOM 1771 C CA . GLY A 1 227 ? 31.173 -27.196 24.912 1.00 43.03 227 GLY A CA 1
ATOM 1772 C C . GLY A 1 227 ? 32.498 -26.438 25.027 1.00 43.03 227 GLY A C 1
ATOM 1773 O O . GLY A 1 227 ? 33.566 -27.035 24.922 1.00 43.03 227 GLY A O 1
ATOM 1774 N N . ASN A 1 228 ? 32.372 -25.131 25.280 1.00 49.38 228 ASN A N 1
ATOM 1775 C CA . ASN A 1 228 ? 33.426 -24.132 25.485 1.00 49.38 228 ASN A CA 1
ATOM 1776 C C . ASN A 1 228 ? 34.509 -24.093 24.398 1.00 49.38 228 ASN A C 1
ATOM 1778 O O . ASN A 1 228 ? 35.598 -24.640 24.544 1.00 49.38 228 ASN A O 1
ATOM 1782 N N . LEU A 1 229 ? 34.234 -23.336 23.335 1.00 46.91 229 LEU A N 1
ATOM 1783 C CA . LEU A 1 229 ? 35.305 -22.644 22.625 1.00 46.91 229 LEU A CA 1
ATOM 1784 C C . LEU A 1 229 ? 35.688 -21.432 23.479 1.00 46.91 229 LEU A C 1
ATOM 1786 O O . LEU A 1 229 ? 35.052 -20.383 23.381 1.00 46.91 229 LEU A O 1
ATOM 1790 N N . ASP A 1 230 ? 36.682 -21.605 24.350 1.00 47.38 230 ASP A N 1
ATOM 1791 C CA . ASP A 1 230 ? 37.372 -20.473 24.962 1.00 47.38 230 ASP A CA 1
ATOM 1792 C C . ASP A 1 230 ? 37.975 -19.644 23.823 1.00 47.38 230 ASP A C 1
ATOM 1794 O O . ASP A 1 230 ? 38.850 -20.092 23.081 1.00 47.38 230 ASP A O 1
ATOM 1798 N N . PHE A 1 231 ? 37.412 -18.458 23.608 1.00 53.41 231 PHE A N 1
ATOM 1799 C CA . PHE A 1 231 ? 37.870 -17.536 22.582 1.00 53.41 231 PHE A CA 1
ATOM 1800 C C . PHE A 1 231 ? 39.033 -16.734 23.173 1.00 53.41 231 PHE A C 1
ATOM 1802 O O . PHE A 1 231 ? 38.828 -15.705 23.813 1.00 53.41 231 PHE A O 1
ATOM 1809 N N . GLU A 1 232 ? 40.254 -17.241 23.016 1.00 58.41 232 GLU A N 1
ATOM 1810 C CA . GLU A 1 232 ? 41.466 -16.505 23.378 1.00 58.41 232 GLU A CA 1
ATOM 1811 C C . GLU A 1 232 ? 41.785 -15.481 22.283 1.00 58.41 232 GLU A C 1
ATOM 1813 O O . GLU A 1 232 ? 41.971 -15.817 21.111 1.00 58.41 232 GLU A O 1
ATOM 1818 N N . ILE A 1 233 ? 41.816 -14.205 22.665 1.00 63.25 233 ILE A N 1
ATOM 1819 C CA . ILE A 1 233 ? 42.334 -13.132 21.817 1.00 63.25 233 ILE A CA 1
ATOM 1820 C C . ILE A 1 233 ? 43.856 -13.222 21.896 1.00 63.25 233 ILE A C 1
ATOM 1822 O O . ILE A 1 233 ? 44.405 -13.251 22.993 1.00 63.25 233 ILE A O 1
ATOM 1826 N N . ALA A 1 234 ? 44.523 -13.313 20.744 1.00 71.69 234 ALA A N 1
ATOM 1827 C CA . ALA A 1 234 ? 45.979 -13.360 20.687 1.00 71.69 234 ALA A CA 1
ATOM 1828 C C . ALA A 1 234 ? 46.589 -12.102 21.336 1.00 71.69 234 ALA A C 1
ATOM 1830 O O . ALA A 1 234 ? 46.051 -11.010 21.164 1.00 71.69 234 ALA A O 1
ATOM 1831 N N . ASP A 1 235 ? 47.706 -12.259 22.055 1.00 70.06 235 ASP A N 1
ATOM 1832 C CA . ASP A 1 235 ? 48.348 -11.195 22.853 1.00 70.06 235 ASP A CA 1
ATOM 1833 C C . ASP A 1 235 ? 48.736 -9.939 22.047 1.00 70.06 235 ASP A C 1
ATOM 1835 O O . ASP A 1 235 ? 49.028 -8.897 22.624 1.00 70.06 235 ASP A O 1
ATOM 1839 N N . ASP A 1 236 ? 48.751 -10.027 20.716 1.00 72.19 236 ASP A N 1
ATOM 1840 C CA . ASP A 1 236 ? 49.078 -8.943 19.791 1.00 72.19 236 ASP A CA 1
ATOM 1841 C C . ASP A 1 236 ? 47.847 -8.199 19.241 1.00 72.19 236 ASP A C 1
ATOM 1843 O O . ASP A 1 236 ? 47.987 -7.346 18.359 1.00 72.19 236 ASP A O 1
ATOM 1847 N N . LEU A 1 237 ? 46.644 -8.518 19.732 1.00 72.81 237 LEU A N 1
ATOM 1848 C CA . LEU A 1 237 ? 45.375 -7.927 19.311 1.00 72.81 237 LEU A CA 1
ATOM 1849 C C . LEU A 1 237 ? 44.726 -7.106 20.436 1.00 72.81 237 LEU A C 1
ATOM 1851 O O . LEU A 1 237 ? 44.376 -7.625 21.493 1.00 72.81 237 LEU A O 1
ATOM 1855 N N . GLU A 1 238 ? 44.467 -5.828 20.167 1.00 77.56 238 GLU A N 1
ATOM 1856 C CA . GLU A 1 238 ? 43.775 -4.908 21.068 1.00 77.56 238 GLU A CA 1
ATOM 1857 C C . GLU A 1 238 ? 42.321 -4.688 20.618 1.00 77.56 238 GLU A C 1
ATOM 1859 O O . GLU A 1 238 ? 42.034 -4.462 19.438 1.00 77.56 238 GLU A O 1
ATOM 1864 N N . ILE A 1 239 ? 41.378 -4.714 21.564 1.00 79.75 239 ILE A N 1
ATOM 1865 C CA . ILE A 1 239 ? 39.995 -4.291 21.315 1.00 79.75 239 ILE A CA 1
ATOM 1866 C C . ILE A 1 239 ? 39.888 -2.781 21.546 1.00 79.75 239 ILE A C 1
ATOM 1868 O O . ILE A 1 239 ? 39.981 -2.307 22.676 1.00 79.75 239 ILE A O 1
ATOM 1872 N N . ILE A 1 240 ? 39.586 -2.033 20.486 1.00 79.19 240 ILE A N 1
ATOM 1873 C CA . ILE A 1 240 ? 39.328 -0.592 20.532 1.00 79.19 240 ILE A CA 1
ATOM 1874 C C . ILE A 1 240 ? 37.817 -0.357 20.477 1.00 79.19 240 ILE A C 1
ATOM 1876 O O . ILE A 1 240 ? 37.150 -0.779 19.531 1.00 79.19 240 ILE A O 1
ATOM 1880 N N . SER A 1 241 ? 37.279 0.356 21.468 1.00 84.06 241 SER A N 1
ATOM 1881 C CA . SER A 1 241 ? 35.879 0.793 21.504 1.00 84.06 241 SER A CA 1
ATOM 1882 C C . SER A 1 241 ? 35.808 2.317 21.463 1.00 84.06 241 SER A C 1
ATOM 1884 O O . SER A 1 241 ? 36.209 2.978 22.420 1.00 84.06 241 SER A O 1
ATOM 1886 N N . ASP A 1 242 ? 35.270 2.875 20.379 1.00 82.62 242 ASP A N 1
ATOM 1887 C CA . ASP A 1 242 ? 35.077 4.317 20.202 1.00 82.62 242 ASP A CA 1
ATOM 1888 C C . ASP A 1 242 ? 33.646 4.649 19.729 1.00 82.62 242 ASP A C 1
ATOM 1890 O O . ASP A 1 242 ? 32.779 3.780 19.624 1.00 82.62 242 ASP A O 1
ATOM 1894 N N . GLU A 1 243 ? 33.369 5.929 19.473 1.00 62.66 243 GLU A N 1
ATOM 1895 C CA . GLU A 1 243 ? 32.067 6.430 18.999 1.00 62.66 243 GLU A CA 1
ATOM 1896 C C . GLU A 1 243 ? 31.599 5.821 17.658 1.00 62.66 243 GLU A C 1
ATOM 1898 O O . GLU A 1 243 ? 30.451 6.020 17.258 1.00 62.66 243 GLU A O 1
ATOM 1903 N N . ARG A 1 244 ? 32.460 5.056 16.969 1.00 63.09 244 ARG A N 1
ATOM 1904 C CA . ARG A 1 244 ? 32.173 4.336 15.719 1.00 63.09 244 ARG A CA 1
ATOM 1905 C C . ARG A 1 244 ? 31.947 2.833 15.927 1.00 63.09 244 ARG A C 1
ATOM 1907 O O . ARG A 1 244 ? 31.659 2.140 14.953 1.00 63.09 244 ARG A O 1
ATOM 1914 N N . GLY A 1 245 ? 32.042 2.332 17.162 1.00 66.38 245 GLY A N 1
ATOM 1915 C CA . GLY A 1 245 ? 31.801 0.935 17.530 1.00 66.38 245 GLY A CA 1
ATOM 1916 C C . GLY A 1 245 ? 33.032 0.226 18.101 1.00 66.38 245 GLY A C 1
ATOM 1917 O O . GLY A 1 245 ? 34.019 0.852 18.483 1.00 66.38 245 GLY A O 1
ATOM 1918 N N . VAL A 1 246 ? 32.955 -1.106 18.173 1.00 80.19 246 VAL A N 1
ATOM 1919 C CA . VAL A 1 246 ? 34.032 -1.970 18.681 1.00 80.19 246 VAL A CA 1
ATOM 1920 C C . VAL A 1 246 ? 34.777 -2.597 17.504 1.00 80.19 246 VAL A C 1
ATOM 1922 O O . VAL A 1 246 ? 34.154 -3.196 16.627 1.00 80.19 246 VAL A O 1
ATOM 1925 N N . ARG A 1 247 ? 36.106 -2.482 17.484 1.00 78.50 247 ARG A N 1
ATOM 1926 C CA . ARG A 1 247 ? 36.988 -3.081 16.470 1.00 78.50 247 ARG A CA 1
ATOM 1927 C C . ARG A 1 247 ? 38.212 -3.723 17.112 1.00 78.50 247 ARG A C 1
ATOM 1929 O O . ARG A 1 247 ? 38.639 -3.301 18.179 1.00 78.50 247 ARG A O 1
ATOM 1936 N N . ILE A 1 248 ? 38.785 -4.714 16.435 1.00 82.31 248 ILE A N 1
ATOM 1937 C CA . ILE A 1 248 ? 40.038 -5.362 16.834 1.00 82.31 248 ILE A CA 1
ATOM 1938 C C . ILE A 1 248 ? 41.166 -4.774 15.978 1.00 82.31 248 ILE A C 1
ATOM 1940 O O . ILE A 1 248 ? 41.049 -4.736 14.751 1.00 82.31 248 ILE A O 1
ATOM 1944 N N . ALA A 1 249 ? 42.229 -4.296 16.615 1.00 75.12 249 ALA A N 1
ATOM 1945 C CA . ALA A 1 249 ? 43.441 -3.782 15.984 1.00 75.12 249 ALA A CA 1
ATOM 1946 C C . ALA A 1 249 ? 44.653 -4.616 16.421 1.00 75.12 249 ALA A C 1
ATOM 1948 O O . ALA A 1 249 ? 44.594 -5.293 17.438 1.00 75.12 249 ALA A O 1
ATOM 1949 N N . ARG A 1 250 ? 45.740 -4.591 15.647 1.00 77.94 250 ARG A N 1
ATOM 1950 C CA . ARG A 1 250 ? 46.994 -5.287 15.968 1.00 77.94 250 ARG A CA 1
ATOM 1951 C C . ARG A 1 250 ? 48.044 -4.244 16.338 1.00 77.94 250 ARG A C 1
ATOM 1953 O O . ARG A 1 250 ? 48.131 -3.244 15.625 1.00 77.94 250 ARG A O 1
ATOM 1960 N N . GLU A 1 251 ? 48.813 -4.451 17.404 1.00 65.44 251 GLU A N 1
ATOM 1961 C CA . GLU A 1 251 ? 49.953 -3.569 17.695 1.00 65.44 251 GLU A CA 1
ATOM 1962 C C . GLU A 1 251 ? 51.014 -3.753 16.593 1.00 65.44 251 GLU A C 1
ATOM 1964 O O . GLU A 1 251 ? 51.590 -4.830 16.433 1.00 65.44 251 GLU A O 1
ATOM 1969 N N . GLU A 1 252 ? 51.254 -2.719 15.780 1.00 59.72 252 GLU A N 1
ATOM 1970 C CA . GLU A 1 252 ? 52.425 -2.680 14.901 1.00 59.72 252 GLU A CA 1
ATOM 1971 C C . GLU A 1 252 ? 53.649 -2.334 15.758 1.00 59.72 252 GLU A C 1
ATOM 1973 O O . GLU A 1 252 ? 53.776 -1.217 16.253 1.00 59.72 252 GLU A O 1
ATOM 1978 N N . GLY A 1 253 ? 54.536 -3.310 15.966 1.00 55.28 253 GLY A N 1
ATOM 1979 C CA . GLY A 1 253 ? 55.823 -3.088 16.622 1.00 55.28 253 GLY A CA 1
ATOM 1980 C C . GLY A 1 253 ? 56.777 -2.285 15.735 1.00 55.28 253 GLY A C 1
ATOM 1981 O O . GLY A 1 253 ? 57.384 -2.861 14.833 1.00 55.28 253 GLY A O 1
ATOM 1982 N N . ASP A 1 254 ? 56.822 -0.969 15.948 1.00 38.75 254 ASP A N 1
ATOM 1983 C CA . ASP A 1 254 ? 57.983 -0.123 16.326 1.00 38.75 254 ASP A CA 1
ATOM 1984 C C . ASP A 1 254 ? 57.610 1.372 16.223 1.00 38.75 254 ASP A C 1
ATOM 1986 O O . ASP A 1 254 ? 57.245 1.839 15.116 1.00 38.75 254 ASP A O 1
#

Foldseek 3Di:
DDDPPDDDDQDDLCLQQQCVRVLQVVVVVVLVVQLVVCVVVVNDSVVSSVCRNPDHCDCVRPQQCQHWDDPDLEIETGHQDAWLVSLLSVLSSLVPDDFPDWEEEADEHALPDDLVRLLSSLLSCLVRGQAYEFEYAPDNVPDDQQRSSVSSLVSSVVNPRDPVRYHYDHDLLVSLLVQLVPDDRRYYYYYNDPPRVSSVCCVVCPCVVPDDPPPPDPDDDDDDDDPDPPDDDPPQWDWDQDPVGIDIDGDDDD